Protein AF-A0A6H5JA13-F1 (afdb_monomer)

Structure (mmCIF, N/CA/C/O backbone):
data_AF-A0A6H5JA13-F1
#
_entry.id   AF-A0A6H5JA13-F1
#
loop_
_atom_site.group_PDB
_atom_site.id
_atom_site.type_symbol
_atom_site.label_atom_id
_atom_site.label_alt_id
_atom_site.label_comp_id
_atom_site.label_asym_id
_atom_site.label_entity_id
_atom_site.label_seq_id
_atom_site.pdbx_PDB_ins_code
_atom_site.Cartn_x
_atom_site.Cartn_y
_atom_site.Cartn_z
_atom_site.occupancy
_atom_site.B_iso_or_equiv
_atom_site.auth_seq_id
_atom_site.auth_comp_id
_atom_site.auth_asym_id
_atom_site.auth_atom_id
_atom_site.pdbx_PDB_model_num
ATOM 1 N N . MET A 1 1 ? 23.003 -2.605 8.264 1.00 37.41 1 MET A N 1
ATOM 2 C CA . MET A 1 1 ? 23.787 -3.439 7.331 1.00 37.41 1 MET A CA 1
ATOM 3 C C . MET A 1 1 ? 22.949 -3.565 6.076 1.00 37.41 1 MET A C 1
ATOM 5 O O . MET A 1 1 ? 21.801 -3.968 6.179 1.00 37.41 1 MET A O 1
ATOM 9 N N . THR A 1 2 ? 23.443 -3.053 4.952 1.00 41.59 2 THR A N 1
ATOM 10 C CA . THR A 1 2 ? 22.687 -2.936 3.699 1.00 41.59 2 THR A CA 1
ATOM 11 C C . THR A 1 2 ? 22.813 -4.246 2.934 1.00 41.59 2 THR A C 1
ATOM 13 O O . THR A 1 2 ? 23.905 -4.595 2.488 1.00 41.59 2 THR A O 1
ATOM 16 N N . SER A 1 3 ? 21.712 -4.982 2.815 1.00 42.50 3 SER A N 1
ATOM 17 C CA . SER A 1 3 ? 21.673 -6.232 2.060 1.00 42.50 3 SER A CA 1
ATOM 18 C C . SER A 1 3 ? 21.968 -5.986 0.582 1.00 42.50 3 SER A C 1
ATOM 20 O O . SER A 1 3 ? 21.225 -5.273 -0.095 1.00 42.50 3 SER A O 1
ATOM 22 N N . THR A 1 4 ? 23.044 -6.584 0.071 1.00 51.47 4 THR A N 1
ATOM 23 C CA . THR A 1 4 ? 23.562 -6.413 -1.300 1.00 51.47 4 THR A CA 1
ATOM 24 C C . THR A 1 4 ? 22.866 -7.293 -2.342 1.00 51.47 4 THR A C 1
ATOM 26 O O . THR A 1 4 ? 23.295 -7.336 -3.496 1.00 51.47 4 THR A O 1
ATOM 29 N N . ALA A 1 5 ? 21.790 -7.996 -1.974 1.00 56.91 5 ALA A N 1
ATOM 30 C CA . ALA A 1 5 ? 21.018 -8.805 -2.910 1.00 56.91 5 ALA A CA 1
ATOM 31 C C . ALA A 1 5 ? 20.320 -7.903 -3.946 1.00 56.91 5 ALA A C 1
ATOM 33 O O . ALA A 1 5 ? 19.251 -7.327 -3.695 1.00 56.91 5 ALA A O 1
ATOM 34 N N . LEU A 1 6 ? 20.961 -7.771 -5.111 1.00 63.69 6 LEU A N 1
ATOM 35 C CA . LEU A 1 6 ? 20.429 -7.059 -6.264 1.00 63.69 6 LEU A CA 1
ATOM 36 C C . LEU A 1 6 ? 19.187 -7.790 -6.796 1.00 63.69 6 LEU A C 1
ATOM 38 O O . LEU A 1 6 ? 19.171 -9.026 -6.841 1.00 63.69 6 LEU A O 1
ATOM 42 N N . PRO A 1 7 ? 18.139 -7.055 -7.207 1.00 66.31 7 PRO A N 1
ATOM 43 C CA . PRO A 1 7 ? 16.994 -7.665 -7.865 1.00 66.31 7 PRO A CA 1
ATOM 44 C C . PRO A 1 7 ? 17.466 -8.430 -9.105 1.00 66.31 7 PRO A C 1
ATOM 46 O O . PRO A 1 7 ? 18.365 -7.984 -9.822 1.00 66.31 7 PRO A O 1
ATOM 49 N N . ARG A 1 8 ? 16.860 -9.596 -9.364 1.00 64.56 8 ARG A N 1
ATOM 50 C CA . ARG A 1 8 ? 17.107 -10.330 -10.608 1.00 64.56 8 ARG A CA 1
ATOM 51 C C . ARG A 1 8 ? 16.623 -9.464 -11.766 1.00 64.56 8 ARG A C 1
ATOM 53 O O . ARG A 1 8 ? 15.427 -9.375 -12.007 1.00 64.56 8 ARG A O 1
ATOM 60 N N . ARG A 1 9 ? 17.571 -8.816 -12.435 1.00 63.88 9 ARG A N 1
ATOM 61 C CA . ARG A 1 9 ? 17.398 -8.167 -13.728 1.00 63.88 9 ARG A CA 1
ATOM 62 C C . ARG A 1 9 ? 18.444 -8.767 -14.651 1.00 63.88 9 ARG A C 1
ATOM 64 O O . ARG A 1 9 ? 19.622 -8.430 -14.563 1.00 63.88 9 ARG A O 1
ATOM 71 N N . SER A 1 10 ? 18.032 -9.718 -15.481 1.00 59.53 10 SER A N 1
ATOM 72 C CA . SER A 1 10 ? 18.854 -10.177 -16.600 1.00 59.53 10 SER A CA 1
ATOM 73 C C . SER A 1 10 ? 18.446 -9.438 -17.872 1.00 59.53 10 SER A C 1
ATOM 75 O O . SER A 1 10 ? 17.319 -8.967 -17.988 1.00 59.53 10 SER A O 1
ATOM 77 N N . VAL A 1 11 ? 19.346 -9.382 -18.855 1.00 62.19 11 VAL A N 1
ATOM 78 C CA . VAL A 1 11 ? 19.064 -8.853 -20.206 1.00 62.19 11 VAL A CA 1
ATOM 79 C C . VAL A 1 11 ? 17.899 -9.593 -20.894 1.00 62.19 11 VAL A C 1
ATOM 81 O O . VAL A 1 11 ? 17.348 -9.107 -21.871 1.00 62.19 11 VAL A O 1
ATOM 84 N N . HIS A 1 12 ? 17.498 -10.760 -20.380 1.00 62.06 12 HIS A N 1
ATOM 85 C CA . HIS A 1 12 ? 16.433 -11.595 -20.938 1.00 62.06 12 HIS A CA 1
ATOM 86 C C . HIS A 1 12 ? 15.089 -11.474 -20.206 1.00 62.06 12 HIS A C 1
ATOM 88 O O . HIS A 1 12 ? 14.156 -12.196 -20.550 1.00 62.06 12 HIS A O 1
ATOM 94 N N . GLN A 1 13 ? 14.981 -10.625 -19.182 1.00 73.00 13 GLN A N 1
ATOM 95 C CA . GLN A 1 13 ? 13.716 -10.386 -18.488 1.00 73.00 13 GLN A CA 1
ATOM 96 C C . GLN A 1 13 ? 13.090 -9.081 -18.990 1.00 73.00 13 GLN A C 1
ATOM 98 O O . GLN A 1 13 ? 13.780 -8.060 -18.959 1.00 73.00 13 GLN A O 1
ATOM 103 N N . PRO A 1 14 ? 11.815 -9.102 -19.424 1.00 78.19 14 PRO A N 1
ATOM 104 C CA . PRO A 1 14 ? 11.137 -7.888 -19.852 1.00 78.19 14 PRO A CA 1
ATOM 105 C C . PRO A 1 14 ? 10.996 -6.920 -18.677 1.00 78.19 14 PRO A C 1
ATOM 107 O O . PRO A 1 14 ? 10.885 -7.329 -17.513 1.00 78.19 14 PRO A O 1
ATOM 110 N N . LEU A 1 15 ? 10.995 -5.626 -18.978 1.00 79.00 15 LEU A N 1
ATOM 111 C CA . LEU A 1 15 ? 10.721 -4.591 -17.991 1.00 79.00 15 LEU A CA 1
ATOM 112 C C . LEU A 1 15 ? 9.259 -4.672 -17.540 1.00 79.00 15 LEU A C 1
ATOM 114 O O . LEU A 1 15 ? 8.364 -5.017 -18.310 1.00 79.00 15 LEU A O 1
ATOM 118 N N . GLY A 1 16 ? 8.987 -4.285 -16.290 1.00 81.12 16 GLY A N 1
ATOM 119 C CA . GLY A 1 16 ? 7.612 -4.239 -15.777 1.00 81.12 16 GLY A CA 1
ATOM 120 C C . GLY A 1 16 ? 6.689 -3.359 -16.631 1.00 81.12 16 GLY A C 1
ATOM 121 O O . GLY A 1 16 ? 5.524 -3.705 -16.813 1.00 81.12 16 GLY A O 1
ATOM 122 N N . LYS A 1 17 ? 7.223 -2.273 -17.212 1.00 81.12 17 LYS A N 1
ATOM 123 C CA . LYS A 1 17 ? 6.484 -1.400 -18.135 1.00 81.12 17 LYS A CA 1
ATOM 124 C C . LYS A 1 17 ? 6.137 -2.084 -19.464 1.00 81.12 17 LYS A C 1
ATOM 126 O O . LYS A 1 17 ? 5.012 -1.936 -19.927 1.00 81.12 17 LYS A O 1
ATOM 131 N N . GLU A 1 18 ? 7.044 -2.887 -20.024 1.00 79.88 18 GLU A N 1
ATOM 132 C CA . GLU A 1 18 ? 6.806 -3.641 -21.265 1.00 79.88 18 GLU A CA 1
ATOM 133 C C . GLU A 1 18 ? 5.712 -4.683 -21.033 1.00 79.88 18 GLU A C 1
ATOM 135 O O . GLU A 1 18 ? 4.739 -4.733 -21.772 1.00 79.88 18 GLU A O 1
ATOM 140 N N . VAL A 1 19 ? 5.792 -5.434 -19.929 1.00 83.44 19 VAL A N 1
ATOM 141 C CA . VAL A 1 19 ? 4.740 -6.383 -19.527 1.00 83.44 19 VAL A CA 1
ATOM 142 C C . VAL A 1 19 ? 3.401 -5.669 -19.322 1.00 83.44 19 VAL A C 1
ATOM 144 O O . VAL A 1 19 ? 2.359 -6.177 -19.739 1.00 83.44 19 VAL A O 1
ATOM 147 N N . MET A 1 20 ? 3.406 -4.490 -18.692 1.00 83.00 20 MET A N 1
ATOM 148 C CA . MET A 1 20 ? 2.196 -3.694 -18.492 1.00 83.00 20 MET A CA 1
ATOM 149 C C . MET A 1 20 ? 1.560 -3.293 -19.830 1.00 83.00 20 MET A C 1
ATOM 151 O O . MET A 1 20 ? 0.356 -3.460 -20.020 1.00 83.00 20 MET A O 1
ATOM 155 N N . THR A 1 21 ? 2.362 -2.809 -20.774 1.00 80.19 21 THR A N 1
ATOM 156 C CA . THR A 1 21 ? 1.883 -2.414 -22.099 1.00 80.19 21 THR A CA 1
ATOM 157 C C . THR A 1 21 ? 1.420 -3.621 -22.912 1.00 80.19 21 THR A C 1
ATOM 159 O O . THR A 1 21 ? 0.268 -3.661 -23.344 1.00 80.19 21 THR A O 1
ATOM 162 N N . ASP A 1 22 ? 2.263 -4.641 -23.043 1.00 80.19 22 ASP A N 1
ATOM 163 C CA . ASP A 1 22 ? 2.042 -5.777 -23.939 1.00 80.19 22 ASP A CA 1
ATOM 164 C C . ASP A 1 22 ? 0.981 -6.753 -23.451 1.00 80.19 22 ASP A C 1
ATOM 166 O O . ASP A 1 22 ? 0.406 -7.469 -24.269 1.00 80.19 22 ASP A O 1
ATOM 170 N N . ILE A 1 23 ? 0.719 -6.810 -22.142 1.00 84.06 23 ILE A N 1
ATOM 171 C CA . ILE A 1 23 ? -0.290 -7.706 -21.568 1.00 84.06 23 ILE A CA 1
ATOM 172 C C . ILE A 1 23 ? -1.531 -6.931 -21.142 1.00 84.06 23 ILE A C 1
ATOM 174 O O . ILE A 1 23 ? -2.644 -7.326 -21.482 1.00 84.06 23 ILE A O 1
ATOM 178 N N . PHE A 1 24 ? -1.392 -5.851 -20.375 1.00 83.25 24 PHE A N 1
ATOM 179 C CA . PHE A 1 24 ? -2.550 -5.237 -19.719 1.00 83.25 24 PHE A CA 1
ATOM 180 C C . PHE A 1 24 ? -3.239 -4.176 -20.575 1.00 83.25 24 PHE A C 1
ATOM 182 O O . PHE A 1 24 ? -4.454 -4.039 -20.473 1.00 83.25 24 PHE A O 1
ATOM 189 N N . LEU A 1 25 ? -2.510 -3.449 -21.427 1.00 80.75 25 LEU A N 1
ATOM 190 C CA . LEU A 1 25 ? -3.121 -2.437 -22.300 1.00 80.75 25 LEU A CA 1
ATOM 191 C C . LEU A 1 25 ? -3.661 -3.024 -23.605 1.00 80.75 25 LEU A C 1
ATOM 193 O O . LEU A 1 25 ? -4.657 -2.536 -24.133 1.00 80.75 25 LEU A O 1
ATOM 197 N N . THR A 1 26 ? -3.017 -4.067 -24.125 1.00 79.38 26 THR A N 1
ATOM 198 C CA . THR A 1 26 ? -3.462 -4.766 -25.341 1.00 79.38 26 THR A CA 1
ATOM 199 C C . THR A 1 26 ? -4.561 -5.791 -25.062 1.00 79.38 26 THR A C 1
ATOM 201 O O . THR A 1 26 ? -5.293 -6.166 -25.983 1.00 79.38 26 THR A O 1
ATOM 204 N N . SER A 1 27 ? -4.694 -6.269 -23.817 1.00 81.00 27 SER A N 1
ATOM 205 C CA . SER A 1 27 ? -5.733 -7.238 -23.475 1.00 81.00 27 SER A CA 1
ATOM 206 C C . SER A 1 27 ? -7.116 -6.603 -23.491 1.00 81.00 27 SER A C 1
ATOM 208 O O . SER A 1 27 ? -7.350 -5.474 -23.060 1.00 81.00 27 SER A O 1
ATOM 210 N N . THR A 1 28 ? -8.084 -7.368 -23.984 1.00 81.50 28 THR A N 1
ATOM 211 C CA . THR A 1 28 ? -9.492 -6.992 -23.895 1.00 81.50 28 THR A CA 1
ATOM 212 C C . THR A 1 28 ? -9.918 -6.989 -22.433 1.00 81.50 28 THR A C 1
ATOM 214 O O . THR A 1 28 ? -9.724 -7.992 -21.742 1.00 81.50 28 THR A O 1
ATOM 217 N N . ALA A 1 29 ? -10.540 -5.899 -21.977 1.00 77.12 29 ALA A N 1
ATOM 218 C CA . ALA A 1 29 ? -11.029 -5.786 -20.609 1.00 77.12 29 ALA A CA 1
ATOM 219 C C . ALA A 1 29 ? -11.911 -6.990 -20.241 1.00 77.12 29 ALA A C 1
ATOM 221 O O . ALA A 1 29 ? -12.952 -7.237 -20.857 1.00 77.12 29 ALA A O 1
ATOM 222 N N . ALA A 1 30 ? -11.492 -7.746 -19.227 1.00 72.69 30 ALA A N 1
ATOM 223 C CA . ALA A 1 30 ? -12.293 -8.834 -18.697 1.00 72.69 30 ALA A CA 1
ATOM 224 C C . ALA A 1 30 ? -13.494 -8.246 -17.943 1.00 72.69 30 ALA A C 1
ATOM 226 O O . ALA A 1 30 ? -13.338 -7.544 -16.942 1.00 72.69 30 ALA A O 1
ATOM 227 N N . LEU A 1 31 ? -14.705 -8.544 -18.414 1.00 75.06 31 LEU A N 1
ATOM 228 C CA . LEU A 1 31 ? -15.931 -8.225 -17.689 1.00 75.06 31 LEU A CA 1
ATOM 229 C C . LEU A 1 31 ? -16.004 -9.100 -16.436 1.00 75.06 31 LEU A C 1
ATOM 231 O O . LEU A 1 31 ? -16.223 -10.309 -16.506 1.00 75.06 31 LEU A O 1
ATOM 235 N N . SER A 1 32 ? -15.814 -8.480 -15.277 1.00 83.38 32 SER A N 1
ATOM 236 C CA . SER A 1 32 ? -16.049 -9.136 -13.997 1.00 83.38 32 SER A CA 1
ATOM 237 C C . SER A 1 32 ? -17.539 -9.102 -13.672 1.00 83.38 32 SER A C 1
ATOM 239 O O . SER A 1 32 ? -18.157 -8.042 -13.673 1.00 83.38 32 SER A O 1
ATOM 241 N N . ALA A 1 33 ? -18.115 -10.252 -13.318 1.00 89.88 33 ALA A N 1
ATOM 242 C CA . ALA A 1 33 ? -19.467 -10.324 -12.753 1.00 89.88 33 ALA A CA 1
ATOM 243 C C . ALA A 1 33 ? -19.526 -9.841 -11.285 1.00 89.88 33 ALA A C 1
ATOM 245 O O . ALA A 1 33 ? -20.567 -9.944 -10.635 1.00 89.88 33 ALA A O 1
ATOM 246 N N . LYS A 1 34 ? -18.402 -9.376 -10.721 1.00 89.12 34 LYS A N 1
ATOM 247 C CA . LYS A 1 34 ? -18.333 -8.831 -9.363 1.00 89.12 34 LYS A CA 1
ATOM 248 C C . LYS A 1 34 ? -18.692 -7.351 -9.363 1.00 89.12 34 LYS A C 1
ATOM 250 O O . LYS A 1 34 ? -18.299 -6.607 -10.255 1.00 89.12 34 LYS A O 1
ATOM 255 N N . SER A 1 35 ? -19.401 -6.922 -8.323 1.00 92.94 35 SER A N 1
ATOM 256 C CA . SER A 1 35 ? -19.663 -5.505 -8.095 1.00 92.94 35 SER A CA 1
ATOM 257 C C . SER A 1 35 ? -18.374 -4.760 -7.741 1.00 92.94 35 SER A C 1
ATOM 259 O O . SER A 1 35 ? -17.432 -5.336 -7.191 1.00 92.94 35 SER A O 1
ATOM 261 N N . SER A 1 36 ? -18.354 -3.451 -7.990 1.00 90.00 36 SER A N 1
ATOM 262 C CA . SER A 1 36 ? -17.282 -2.563 -7.523 1.00 90.00 36 SER A CA 1
ATOM 263 C C . SER A 1 36 ? -17.083 -2.649 -6.006 1.00 90.00 36 SER A C 1
ATOM 265 O O . SER A 1 36 ? -15.949 -2.630 -5.539 1.00 90.00 36 SER A O 1
ATOM 267 N N . LEU A 1 37 ? -18.166 -2.842 -5.243 1.00 91.62 37 LEU A N 1
ATOM 268 C CA . LEU A 1 37 ? -18.117 -3.057 -3.795 1.00 91.62 37 LEU A CA 1
ATOM 269 C C . LEU A 1 37 ? -17.298 -4.298 -3.417 1.00 91.62 37 LEU A C 1
ATOM 271 O O . LEU A 1 37 ? -16.515 -4.253 -2.475 1.00 91.62 37 LEU A O 1
ATOM 275 N N . PHE A 1 38 ? -17.445 -5.397 -4.160 1.00 92.88 38 PHE A N 1
ATOM 276 C CA . PHE A 1 38 ? -16.673 -6.614 -3.910 1.00 92.88 38 PHE A CA 1
ATOM 277 C C . PHE A 1 38 ? -15.172 -6.390 -4.147 1.00 92.88 38 PHE A C 1
ATOM 279 O O . PHE A 1 38 ? -14.342 -6.880 -3.386 1.00 92.88 38 PHE A O 1
ATOM 286 N N . ILE A 1 39 ? -14.817 -5.618 -5.177 1.00 90.38 39 ILE A N 1
ATOM 287 C CA . ILE A 1 39 ? -13.421 -5.261 -5.460 1.00 90.38 39 ILE A CA 1
ATOM 288 C C . ILE A 1 39 ? -12.862 -4.329 -4.379 1.00 90.38 39 ILE A C 1
ATOM 290 O O . ILE A 1 39 ? -11.759 -4.560 -3.887 1.00 90.38 39 ILE A O 1
ATOM 294 N N . ALA A 1 40 ? -13.635 -3.322 -3.963 1.00 89.00 40 ALA A N 1
ATOM 295 C CA . ALA A 1 40 ? -13.254 -2.413 -2.884 1.00 89.00 40 ALA A CA 1
ATOM 296 C C . ALA A 1 40 ? -13.043 -3.159 -1.556 1.00 89.00 40 ALA A C 1
ATOM 298 O O . ALA A 1 40 ? -12.071 -2.901 -0.854 1.00 89.00 40 ALA A O 1
ATOM 299 N N . TRP A 1 41 ? -13.894 -4.141 -1.248 1.00 89.81 41 TRP A N 1
ATOM 300 C CA . TRP A 1 41 ? -13.719 -5.008 -0.082 1.00 89.81 41 TRP A CA 1
ATOM 301 C C . TRP A 1 41 ? -12.402 -5.793 -0.127 1.00 89.81 41 TRP A C 1
ATOM 303 O O . TRP A 1 41 ? -11.699 -5.873 0.877 1.00 89.81 41 TRP A O 1
ATOM 313 N N . GLY A 1 42 ? -12.014 -6.315 -1.295 1.00 91.88 42 GLY A N 1
ATOM 314 C CA . GLY A 1 42 ? -10.716 -6.976 -1.464 1.00 91.88 42 GLY A CA 1
ATOM 315 C C . GLY A 1 42 ? -9.525 -6.047 -1.196 1.00 91.88 42 GLY A C 1
ATOM 316 O O . GLY A 1 42 ? -8.538 -6.467 -0.593 1.00 91.88 42 GLY A O 1
ATOM 317 N N . GLN A 1 43 ? -9.629 -4.775 -1.592 1.00 88.94 43 GLN A N 1
ATOM 318 C CA . GLN A 1 43 ? -8.607 -3.766 -1.285 1.00 88.94 43 GLN A CA 1
ATOM 319 C C . GLN A 1 43 ? -8.526 -3.480 0.220 1.00 88.94 43 GLN A C 1
ATOM 321 O O . GLN A 1 43 ? -7.430 -3.461 0.769 1.00 88.94 43 GLN A O 1
ATOM 326 N N . LEU A 1 44 ? -9.669 -3.352 0.904 1.00 87.12 44 LEU A N 1
ATOM 327 C CA . LEU A 1 44 ? -9.705 -3.173 2.362 1.00 87.12 44 LEU A CA 1
ATOM 328 C C . LEU A 1 44 ? -9.062 -4.351 3.106 1.00 87.12 44 LEU A C 1
ATOM 330 O O . LEU A 1 44 ? -8.246 -4.136 3.995 1.00 87.12 44 LEU A O 1
ATOM 334 N N . LEU A 1 45 ? -9.350 -5.588 2.692 1.00 90.75 45 LEU A N 1
ATOM 335 C CA . LEU A 1 45 ? -8.699 -6.771 3.264 1.00 90.75 45 LEU A CA 1
ATOM 336 C C . LEU A 1 45 ? -7.186 -6.789 3.023 1.00 90.75 45 LEU A 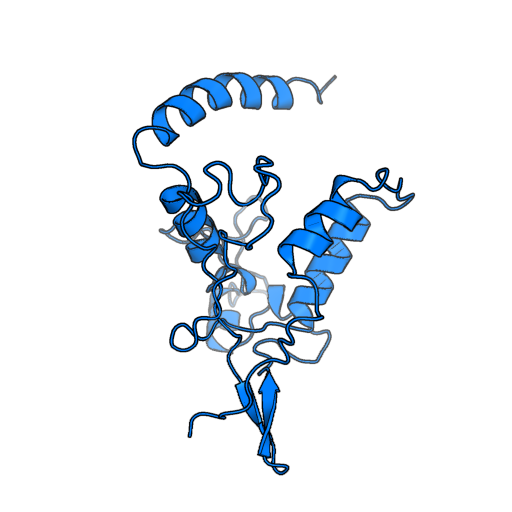C 1
ATOM 338 O O . LEU A 1 45 ? -6.429 -7.263 3.864 1.00 90.75 45 LEU A O 1
ATOM 342 N N . THR A 1 46 ? -6.734 -6.281 1.876 1.00 88.94 46 THR A N 1
ATOM 343 C CA . THR A 1 46 ? -5.298 -6.208 1.576 1.00 88.94 46 THR A CA 1
ATOM 344 C C . THR A 1 46 ? -4.608 -5.203 2.492 1.00 88.94 46 THR A C 1
ATOM 346 O O . THR A 1 46 ? -3.504 -5.477 2.954 1.00 88.94 46 THR A O 1
ATOM 349 N N . TYR A 1 47 ? -5.271 -4.083 2.804 1.00 86.44 47 TYR A N 1
ATOM 350 C CA . TYR A 1 47 ? -4.746 -3.119 3.765 1.00 86.44 47 TYR A CA 1
ATOM 351 C C . TYR A 1 47 ? -4.597 -3.706 5.164 1.00 86.44 47 TYR A C 1
ATOM 353 O O . TYR A 1 47 ? -3.596 -3.403 5.800 1.00 86.44 47 TYR A O 1
ATOM 361 N N . ASP A 1 48 ? -5.519 -4.564 5.600 1.00 90.69 48 ASP A N 1
ATOM 362 C CA . ASP A 1 48 ? -5.444 -5.232 6.906 1.00 90.69 48 ASP A CA 1
ATOM 363 C C . ASP A 1 48 ? -4.261 -6.204 7.005 1.00 90.69 48 ASP A C 1
ATOM 365 O O . ASP A 1 48 ? -3.569 -6.262 8.008 1.00 90.69 48 ASP A O 1
ATOM 369 N N . LEU A 1 49 ? -4.000 -6.954 5.930 1.00 91.31 49 LEU A N 1
ATOM 370 C CA . LEU A 1 49 ? -3.030 -8.052 5.947 1.00 91.31 49 LEU A CA 1
ATOM 371 C C . LEU A 1 49 ? -1.593 -7.620 5.654 1.00 91.31 49 LEU A C 1
ATOM 373 O O . LEU A 1 49 ? -0.643 -8.284 6.081 1.00 91.31 49 LEU A O 1
ATOM 377 N N . ALA A 1 50 ? -1.411 -6.588 4.828 1.00 89.81 50 ALA A N 1
ATOM 378 C CA . ALA A 1 50 ? -0.100 -6.259 4.293 1.00 89.81 50 ALA A CA 1
ATOM 379 C C . ALA A 1 50 ? 0.085 -4.764 4.028 1.00 89.81 50 ALA A C 1
ATOM 381 O O . ALA A 1 50 ? -0.657 -4.128 3.280 1.00 89.81 50 ALA A O 1
ATOM 382 N N . LEU A 1 51 ? 1.182 -4.222 4.555 1.00 88.94 51 LEU A N 1
ATOM 383 C CA . LEU A 1 51 ? 1.713 -2.928 4.151 1.00 88.94 51 LEU A CA 1
ATOM 384 C C . LEU A 1 51 ? 3.231 -3.000 4.045 1.00 88.94 51 LEU A C 1
ATOM 386 O O . LEU A 1 51 ? 3.915 -3.257 5.028 1.00 88.94 51 LEU A O 1
ATOM 390 N N . THR A 1 52 ? 3.765 -2.668 2.876 1.00 90.44 52 THR A N 1
ATOM 391 C CA . THR A 1 52 ? 5.200 -2.447 2.684 1.00 90.44 52 THR A CA 1
ATOM 392 C C . THR A 1 52 ? 5.463 -0.962 2.486 1.00 90.44 52 THR A C 1
ATOM 394 O O . THR A 1 52 ? 4.825 -0.325 1.645 1.00 90.44 52 THR A O 1
ATOM 397 N N . VAL A 1 53 ? 6.410 -0.408 3.235 1.00 89.06 53 VAL A N 1
ATOM 398 C CA . VAL A 1 53 ? 6.810 1.001 3.122 1.00 89.06 53 VAL A CA 1
ATOM 399 C C . VAL A 1 53 ? 7.993 1.120 2.164 1.00 89.06 53 VAL A C 1
ATOM 401 O O . VAL A 1 53 ? 8.821 0.216 2.092 1.00 89.06 53 VAL A O 1
ATOM 404 N N . ALA A 1 54 ? 8.060 2.210 1.400 1.00 88.62 54 ALA A N 1
ATOM 405 C CA . ALA A 1 54 ? 9.190 2.491 0.520 1.00 88.62 54 ALA A CA 1
ATOM 406 C C . ALA A 1 54 ? 10.446 2.852 1.330 1.00 88.62 54 ALA A C 1
ATOM 408 O O . ALA A 1 54 ? 10.374 3.579 2.319 1.00 88.62 54 ALA A O 1
ATOM 409 N N . ASN A 1 55 ? 11.600 2.375 0.878 1.00 88.94 55 ASN A N 1
ATOM 410 C CA . ASN A 1 55 ? 12.908 2.763 1.373 1.00 88.94 55 ASN A CA 1
ATOM 411 C C . ASN A 1 55 ? 13.527 3.762 0.387 1.00 88.94 55 ASN A C 1
ATOM 413 O O . ASN A 1 55 ? 14.067 3.384 -0.651 1.00 88.94 55 ASN A O 1
ATOM 417 N N . GLU A 1 56 ? 13.456 5.046 0.735 1.00 84.00 56 GLU A N 1
ATOM 418 C CA . GLU A 1 56 ? 13.911 6.161 -0.112 1.00 84.00 56 GLU A CA 1
ATOM 419 C C . GLU A 1 56 ? 15.426 6.154 -0.379 1.00 84.00 56 GLU A C 1
ATOM 421 O O . GLU A 1 56 ? 15.906 6.865 -1.257 1.00 84.00 56 GLU A O 1
ATOM 426 N N . THR A 1 57 ? 16.201 5.362 0.371 1.00 87.12 57 THR A N 1
ATOM 427 C CA . THR A 1 57 ? 17.653 5.246 0.161 1.00 87.12 57 THR A CA 1
ATOM 428 C C . THR A 1 57 ? 18.013 4.256 -0.944 1.00 87.12 57 THR A C 1
ATOM 430 O O . THR A 1 57 ? 19.127 4.291 -1.463 1.00 87.12 57 THR A O 1
ATOM 433 N N . GLU A 1 58 ? 17.073 3.393 -1.332 1.00 86.38 58 GLU A N 1
ATOM 434 C CA . GLU A 1 58 ? 17.263 2.379 -2.360 1.00 86.38 58 GLU A CA 1
ATOM 435 C C . GLU A 1 58 ? 16.334 2.639 -3.549 1.00 86.38 58 GLU A C 1
ATOM 437 O O . GLU A 1 58 ? 15.283 2.008 -3.698 1.00 86.38 58 GLU A O 1
ATOM 442 N N . SER A 1 59 ? 16.743 3.567 -4.418 1.00 88.44 59 SER A N 1
ATOM 443 C CA . SER A 1 59 ? 16.095 3.744 -5.719 1.00 88.44 59 SER A CA 1
ATOM 444 C C . SER A 1 59 ? 16.317 2.514 -6.613 1.00 88.44 59 SER A C 1
ATOM 446 O O . SER A 1 59 ? 17.381 1.889 -6.626 1.00 88.44 59 SER A O 1
ATOM 448 N N . LEU A 1 60 ? 15.271 2.166 -7.351 1.00 87.12 60 LEU A N 1
ATOM 449 C CA . LEU A 1 60 ? 15.242 1.183 -8.419 1.00 87.12 60 LEU A CA 1
ATOM 450 C C . LEU A 1 60 ? 14.347 1.728 -9.540 1.00 87.12 60 LEU A C 1
ATOM 452 O O . LEU A 1 60 ? 13.337 1.123 -9.893 1.00 87.12 60 LEU A O 1
ATOM 456 N N . ASP A 1 61 ? 14.708 2.897 -10.058 1.00 87.75 61 ASP A N 1
ATOM 457 C CA . ASP A 1 61 ? 13.922 3.584 -11.081 1.00 87.75 61 ASP A CA 1
ATOM 458 C C . ASP A 1 61 ? 13.690 2.702 -12.318 1.00 87.75 61 ASP A C 1
ATOM 460 O O . ASP A 1 61 ? 14.538 1.893 -12.726 1.00 87.75 61 ASP A O 1
ATOM 464 N N . VAL A 1 62 ? 12.497 2.832 -12.899 1.00 85.44 62 VAL A N 1
ATOM 465 C CA . VAL A 1 62 ? 12.120 2.096 -14.106 1.00 85.44 62 VAL A CA 1
ATOM 466 C C . VAL A 1 62 ? 12.558 2.928 -15.310 1.00 85.44 62 VAL A C 1
ATOM 468 O O . VAL A 1 62 ? 12.045 4.035 -15.491 1.00 85.44 62 VAL A O 1
ATOM 471 N N . PRO A 1 63 ? 13.487 2.418 -16.136 1.00 81.38 63 PRO A N 1
ATOM 472 C CA . PRO A 1 63 ? 14.073 3.205 -17.206 1.00 81.38 63 PRO A CA 1
ATOM 473 C C . PRO A 1 63 ? 13.040 3.522 -18.283 1.00 81.38 63 PRO A C 1
ATOM 475 O O . PRO A 1 63 ? 12.329 2.630 -18.757 1.00 81.38 63 PRO A O 1
ATOM 478 N N . CYS A 1 64 ? 13.004 4.784 -18.699 1.00 78.56 64 CYS A N 1
ATOM 479 C CA . CYS A 1 64 ? 12.229 5.218 -19.853 1.00 78.56 64 CYS A CA 1
ATOM 480 C C . CYS A 1 64 ? 12.974 5.010 -21.174 1.00 78.56 64 CYS A C 1
ATOM 482 O O . CYS A 1 64 ? 12.335 4.876 -22.212 1.00 78.56 64 CYS A O 1
ATOM 484 N N . ASN A 1 65 ? 14.305 4.928 -21.134 1.00 67.81 65 ASN A N 1
ATOM 485 C CA . ASN A 1 65 ? 15.165 4.672 -22.284 1.00 67.81 65 ASN A CA 1
ATOM 486 C C . ASN A 1 65 ? 15.456 3.171 -22.474 1.00 67.81 65 ASN A C 1
ATOM 488 O O . ASN A 1 65 ? 16.602 2.719 -22.402 1.00 67.81 65 ASN A O 1
ATOM 492 N N . ASP A 1 66 ? 14.433 2.365 -22.735 1.00 62.28 66 ASP A N 1
ATOM 493 C CA . ASP A 1 66 ? 14.682 1.046 -23.305 1.00 62.28 66 ASP A CA 1
ATOM 494 C C . ASP A 1 66 ? 15.289 1.210 -24.702 1.00 62.28 66 ASP A C 1
ATOM 496 O O . ASP A 1 66 ? 14.840 1.998 -25.527 1.00 62.28 66 ASP A O 1
ATOM 500 N N . ALA A 1 67 ? 16.355 0.464 -24.984 1.00 49.31 67 ALA A N 1
ATOM 501 C CA . ALA A 1 67 ? 17.004 0.427 -26.295 1.00 49.31 67 ALA A CA 1
ATOM 502 C C . ALA A 1 67 ? 16.143 -0.279 -27.368 1.00 49.31 67 ALA A C 1
ATOM 504 O O . ALA A 1 67 ? 16.679 -0.821 -28.337 1.00 49.31 67 ALA A O 1
ATOM 505 N N . ASP A 1 68 ? 14.822 -0.288 -27.185 1.00 50.00 68 ASP A N 1
ATOM 506 C CA . ASP A 1 68 ? 13.837 -0.452 -28.236 1.00 50.00 68 ASP A CA 1
ATOM 507 C C . ASP A 1 68 ? 14.110 0.647 -29.278 1.00 50.00 68 ASP A C 1
ATOM 509 O O . ASP A 1 68 ? 13.893 1.841 -29.088 1.00 50.00 68 ASP A O 1
ATOM 513 N N . GLN A 1 69 ? 14.714 0.243 -30.389 1.00 46.81 69 GLN A N 1
ATOM 514 C CA . GLN A 1 69 ? 15.061 1.120 -31.506 1.00 46.81 69 GLN A CA 1
ATOM 515 C C . GLN A 1 69 ? 13.847 1.401 -32.407 1.00 46.81 69 GLN A C 1
ATOM 517 O O . GLN A 1 69 ? 14.025 1.858 -33.536 1.00 46.81 69 GLN A O 1
ATOM 522 N N . ASN A 1 70 ? 12.619 1.111 -31.959 1.00 50.28 70 ASN A N 1
ATOM 523 C CA . ASN A 1 70 ? 11.433 1.186 -32.810 1.00 50.28 70 ASN A CA 1
ATOM 524 C C . ASN A 1 70 ? 10.754 2.560 -32.768 1.00 50.28 70 ASN A C 1
ATOM 526 O O . ASN A 1 70 ? 9.832 2.800 -33.547 1.00 50.28 70 ASN A O 1
ATOM 530 N N . GLY A 1 71 ? 11.219 3.482 -31.915 1.00 51.16 71 GLY A N 1
ATOM 531 C CA . GLY A 1 71 ? 10.761 4.876 -31.916 1.00 51.16 71 GLY A CA 1
ATOM 532 C C . GLY A 1 71 ? 9.266 5.035 -31.619 1.00 51.16 71 GLY A C 1
ATOM 533 O O . GLY A 1 71 ? 8.662 6.029 -32.026 1.00 51.16 71 GLY A O 1
ATOM 534 N N . GLY A 1 72 ? 8.661 4.047 -30.953 1.00 56.16 72 GLY A N 1
ATOM 535 C CA . GLY A 1 72 ? 7.268 4.086 -30.526 1.00 56.16 72 GLY A CA 1
ATOM 536 C C . GLY A 1 72 ? 7.075 5.033 -29.343 1.00 56.16 72 GLY A C 1
ATOM 537 O O . GLY A 1 72 ? 7.942 5.161 -28.483 1.00 56.16 72 GLY A O 1
ATOM 538 N N . ILE A 1 73 ? 5.927 5.710 -29.294 1.00 60.88 73 ILE A N 1
ATOM 539 C CA . ILE A 1 73 ? 5.518 6.479 -28.113 1.00 60.88 73 ILE A CA 1
ATOM 540 C C . ILE A 1 73 ? 5.081 5.472 -27.044 1.00 60.88 73 ILE A C 1
ATOM 542 O O . ILE A 1 73 ? 4.031 4.844 -27.186 1.00 60.88 73 ILE A O 1
ATOM 546 N N . ASP A 1 74 ? 5.878 5.323 -25.987 1.00 72.50 74 ASP A N 1
ATOM 547 C CA . ASP A 1 74 ? 5.500 4.582 -24.782 1.00 72.50 74 ASP A CA 1
ATOM 548 C C . ASP A 1 74 ? 4.521 5.435 -23.956 1.00 72.50 74 ASP A C 1
ATOM 550 O O . ASP A 1 74 ? 4.783 6.603 -23.664 1.00 72.50 74 ASP A O 1
ATOM 554 N N . VAL A 1 75 ? 3.376 4.869 -23.569 1.00 78.06 75 VAL A N 1
ATOM 555 C CA . VAL A 1 75 ? 2.374 5.568 -22.745 1.00 78.06 75 VAL A CA 1
ATOM 556 C C . VAL A 1 75 ? 2.928 5.957 -21.373 1.00 78.06 75 VAL A C 1
ATOM 558 O O . VAL A 1 75 ? 2.494 6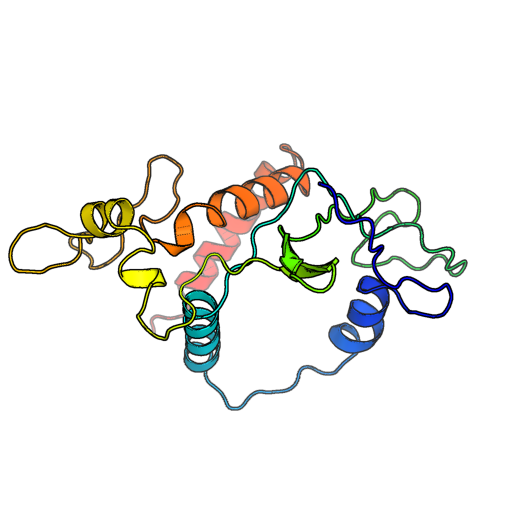.954 -20.794 1.00 78.06 75 VAL A O 1
ATOM 561 N N . TRP A 1 76 ? 3.896 5.194 -20.862 1.00 80.50 76 TRP A N 1
ATOM 562 C CA . TRP A 1 76 ? 4.552 5.470 -19.587 1.00 80.50 76 TRP A CA 1
ATOM 563 C C . TRP A 1 76 ? 5.642 6.540 -19.723 1.00 80.50 76 TRP A C 1
ATOM 565 O O . TRP A 1 76 ? 5.927 7.250 -18.761 1.00 80.50 76 TRP A O 1
ATOM 575 N N . CYS A 1 77 ? 6.200 6.695 -20.927 1.00 82.19 77 CYS A N 1
ATOM 576 C CA . CYS A 1 7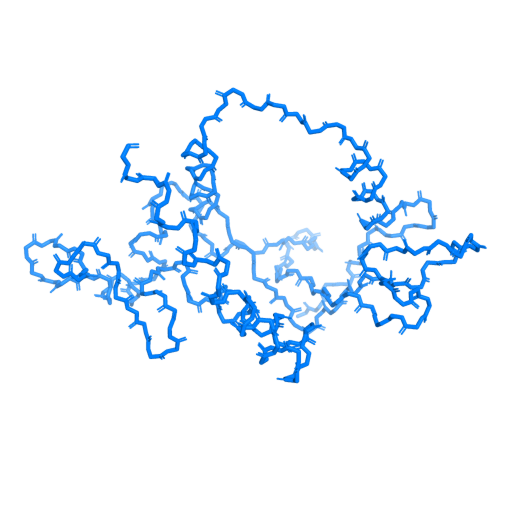7 ? 7.306 7.593 -21.250 1.00 82.19 77 CYS A CA 1
ATOM 577 C C . CYS A 1 77 ? 6.970 8.393 -22.526 1.00 82.19 77 CYS A C 1
ATOM 579 O O . CYS A 1 77 ? 7.513 8.126 -23.602 1.00 82.19 77 CYS A O 1
ATOM 581 N N . PRO A 1 78 ? 6.068 9.392 -22.440 1.00 75.38 78 PRO A N 1
ATOM 582 C CA . PRO A 1 78 ? 5.481 10.047 -23.613 1.00 75.38 78 PRO A CA 1
ATOM 583 C C . PRO A 1 78 ? 6.477 10.864 -24.451 1.00 75.38 78 PRO A C 1
ATOM 585 O O . PRO A 1 78 ? 6.162 11.237 -25.580 1.00 75.38 78 PRO A O 1
ATOM 588 N N . LEU A 1 79 ? 7.665 11.161 -23.915 1.00 74.19 79 LEU A N 1
ATOM 589 C CA . LEU A 1 79 ? 8.753 11.853 -24.611 1.00 74.19 79 LEU A CA 1
ATOM 590 C C . LEU A 1 79 ? 9.863 10.881 -25.064 1.00 74.19 79 LEU A C 1
ATOM 592 O O . LEU A 1 79 ? 10.922 11.326 -25.512 1.00 74.19 79 LEU A O 1
ATOM 596 N N . GLY A 1 80 ? 9.638 9.566 -24.961 1.00 72.75 80 GLY A N 1
ATOM 597 C CA . GLY A 1 80 ? 10.593 8.525 -25.342 1.00 72.75 80 GLY A CA 1
ATOM 598 C C . GLY A 1 80 ? 11.924 8.681 -24.606 1.00 72.75 80 GLY A C 1
ATOM 599 O O . GLY A 1 80 ? 11.955 8.847 -23.392 1.00 72.75 80 GLY A O 1
ATOM 600 N N . ALA A 1 81 ? 13.036 8.716 -25.344 1.00 70.06 81 ALA A N 1
ATOM 601 C CA . ALA A 1 81 ? 14.375 8.902 -24.773 1.00 70.06 81 ALA A CA 1
ATOM 602 C C . ALA A 1 81 ? 14.590 10.254 -24.053 1.00 70.06 81 ALA A C 1
ATOM 604 O O . ALA A 1 81 ? 15.592 10.414 -23.361 1.00 70.06 81 ALA A O 1
ATOM 605 N N . ALA A 1 82 ? 13.689 11.228 -24.232 1.00 74.69 82 ALA A N 1
ATOM 606 C CA . ALA A 1 82 ? 13.705 12.498 -23.504 1.00 74.69 82 ALA A CA 1
ATOM 607 C C . ALA A 1 82 ? 12.819 12.487 -22.243 1.00 74.69 82 ALA A C 1
ATOM 609 O O . ALA A 1 82 ? 12.775 13.489 -21.530 1.00 74.69 82 ALA A O 1
ATOM 610 N N . SER A 1 83 ? 12.100 11.392 -21.970 1.00 80.75 83 SER A N 1
ATOM 611 C CA . SER A 1 83 ? 11.383 11.208 -20.708 1.00 80.75 83 SER A CA 1
ATOM 612 C C . SER A 1 83 ? 12.363 10.904 -19.580 1.00 80.75 83 SER A C 1
ATOM 614 O O . SER A 1 83 ? 13.304 10.133 -19.754 1.00 80.75 83 SER A O 1
ATOM 616 N N . GLU A 1 84 ? 12.113 11.495 -18.414 1.00 84.94 84 GLU A N 1
ATOM 617 C CA . GLU A 1 84 ? 12.762 11.075 -17.174 1.00 84.94 84 GLU A CA 1
ATOM 618 C C . GLU A 1 84 ? 12.293 9.669 -16.787 1.00 84.94 84 GLU A C 1
ATOM 620 O O . GLU A 1 84 ? 11.147 9.300 -17.052 1.00 84.94 84 GLU A O 1
ATOM 625 N N . ASP A 1 85 ? 13.179 8.903 -16.154 1.00 86.31 85 ASP A N 1
ATOM 626 C CA . ASP A 1 85 ? 12.855 7.574 -15.639 1.00 86.31 85 ASP A CA 1
ATOM 627 C C . ASP A 1 85 ? 11.737 7.647 -14.592 1.00 86.31 85 ASP A C 1
ATOM 629 O O . ASP A 1 85 ? 11.601 8.621 -13.845 1.00 86.31 85 ASP A O 1
ATOM 633 N N . ILE A 1 86 ? 10.923 6.593 -14.521 1.00 87.12 86 ILE A N 1
ATOM 634 C CA . ILE A 1 86 ? 9.797 6.543 -13.589 1.00 87.12 86 ILE A CA 1
ATOM 635 C C . ILE A 1 86 ? 10.357 6.251 -12.192 1.00 87.12 86 ILE A C 1
ATOM 637 O O . ILE A 1 86 ? 10.932 5.173 -11.990 1.00 87.12 86 ILE A O 1
ATOM 641 N N . PRO A 1 87 ? 10.173 7.164 -11.218 1.00 89.19 87 PRO A N 1
ATOM 642 C CA . PRO A 1 87 ? 10.778 7.016 -9.909 1.00 89.19 87 PRO A CA 1
ATOM 643 C C . PRO A 1 87 ? 10.166 5.828 -9.172 1.00 89.19 87 PRO A C 1
ATOM 645 O O . PRO A 1 87 ? 8.951 5.765 -8.956 1.00 89.19 87 PRO A O 1
ATOM 648 N N . PHE A 1 88 ? 11.010 4.895 -8.750 1.00 88.56 88 PHE A N 1
ATOM 649 C CA . PHE A 1 88 ? 10.591 3.734 -7.978 1.00 88.56 88 PHE A CA 1
ATOM 650 C C . PHE A 1 88 ? 11.631 3.429 -6.911 1.00 88.56 88 PHE A C 1
ATOM 652 O O . PHE A 1 88 ? 12.828 3.427 -7.162 1.00 88.56 88 PHE A O 1
ATOM 659 N N . SER A 1 89 ? 11.172 3.149 -5.697 1.00 90.38 89 SER A N 1
ATOM 660 C CA . SER A 1 89 ? 12.046 2.820 -4.572 1.00 90.38 89 SER A CA 1
ATOM 661 C C . SER A 1 89 ? 11.713 1.423 -4.085 1.00 90.38 89 SER A C 1
ATOM 663 O O . SER A 1 89 ? 10.544 1.028 -4.042 1.00 90.38 89 SER A O 1
ATOM 665 N N . ARG A 1 90 ? 12.735 0.666 -3.692 1.00 90.31 90 ARG A N 1
ATOM 666 C CA . ARG A 1 90 ? 12.531 -0.657 -3.097 1.00 90.31 90 ARG A CA 1
ATOM 667 C C . ARG A 1 90 ? 11.764 -0.521 -1.789 1.00 90.31 90 ARG A C 1
ATOM 669 O O . ARG A 1 90 ? 11.859 0.495 -1.110 1.00 90.31 90 ARG A O 1
ATOM 676 N N . SER A 1 91 ? 11.023 -1.556 -1.410 1.00 91.56 91 SER A N 1
ATOM 677 C CA . SER A 1 91 ? 10.415 -1.597 -0.083 1.00 91.56 91 SER A CA 1
ATOM 678 C C . SER A 1 91 ? 11.478 -1.761 1.001 1.00 91.56 91 SER A C 1
ATOM 680 O O . SER A 1 91 ? 12.527 -2.384 0.775 1.00 91.56 91 SER A O 1
ATOM 682 N N . ASP A 1 92 ? 11.171 -1.264 2.194 1.00 91.94 92 ASP A N 1
ATOM 683 C CA . ASP A 1 92 ? 11.969 -1.533 3.376 1.00 91.94 92 ASP A CA 1
ATOM 684 C C . ASP A 1 92 ? 11.961 -3.029 3.708 1.00 91.94 92 ASP A C 1
ATOM 686 O O . ASP A 1 92 ? 11.010 -3.767 3.409 1.00 91.94 92 ASP A O 1
ATOM 690 N N . ALA A 1 93 ? 13.082 -3.499 4.237 1.00 91.94 93 ALA A N 1
ATOM 691 C CA . ALA A 1 93 ? 13.348 -4.917 4.384 1.00 91.94 93 ALA A CA 1
ATOM 692 C C . ALA A 1 93 ? 14.354 -5.190 5.498 1.00 91.94 93 ALA A C 1
ATOM 694 O O . ALA A 1 93 ? 15.278 -4.414 5.731 1.00 91.94 93 ALA A O 1
ATOM 695 N N . ALA A 1 94 ? 14.209 -6.355 6.118 1.00 90.56 94 ALA A N 1
ATOM 696 C CA . ALA A 1 94 ? 15.175 -6.897 7.056 1.00 90.56 94 ALA A CA 1
ATOM 697 C C . ALA A 1 94 ? 15.915 -8.079 6.420 1.00 90.56 94 ALA A C 1
ATOM 699 O O . ALA A 1 94 ? 15.404 -8.745 5.516 1.00 90.56 94 ALA A O 1
ATOM 700 N N . GLU A 1 95 ? 17.125 -8.349 6.896 1.00 90.25 95 GLU A N 1
ATOM 701 C CA . GLU A 1 95 ? 17.812 -9.601 6.584 1.00 90.25 95 GLU A CA 1
ATOM 702 C C . GLU A 1 95 ? 17.339 -10.689 7.548 1.00 90.25 95 GLU A C 1
ATOM 704 O O . GLU A 1 95 ? 17.312 -10.490 8.765 1.00 90.25 95 GLU A O 1
ATOM 709 N N . GLY A 1 96 ? 16.942 -11.832 6.991 1.00 81.88 96 GLY A N 1
ATOM 710 C CA . GLY A 1 96 ? 16.636 -13.029 7.758 1.00 81.88 96 GLY A CA 1
ATOM 711 C C . GLY A 1 96 ? 17.888 -13.649 8.379 1.00 81.88 96 GLY A C 1
ATOM 712 O O . GLY A 1 96 ? 19.024 -13.271 8.090 1.00 81.88 96 GLY A O 1
ATOM 713 N N . THR A 1 97 ? 17.687 -14.659 9.225 1.00 83.62 97 THR A N 1
ATOM 714 C CA . THR A 1 97 ? 18.783 -15.444 9.824 1.00 83.62 97 THR A CA 1
ATOM 715 C C . THR A 1 97 ? 19.590 -16.238 8.792 1.00 83.62 97 THR A C 1
ATOM 717 O O . THR A 1 97 ? 20.710 -16.655 9.072 1.00 83.62 97 THR A O 1
ATOM 720 N N . ASP A 1 98 ? 19.033 -16.426 7.598 1.00 87.12 98 ASP A N 1
ATOM 721 C CA . ASP A 1 98 ? 19.649 -17.013 6.409 1.00 87.12 98 ASP A CA 1
ATOM 722 C C . ASP A 1 98 ? 20.423 -15.990 5.553 1.00 87.12 98 ASP A C 1
ATOM 724 O O . ASP A 1 98 ? 20.984 -16.349 4.517 1.00 87.12 98 ASP A O 1
ATOM 728 N N . GLY A 1 99 ? 20.463 -14.720 5.971 1.00 84.56 99 GLY A N 1
ATOM 729 C CA . GLY A 1 99 ? 21.067 -13.623 5.215 1.00 84.56 99 GLY A CA 1
ATOM 730 C C . GLY A 1 99 ? 20.250 -13.198 3.992 1.00 84.56 99 GLY A C 1
ATOM 731 O O . GLY A 1 99 ? 20.741 -12.427 3.167 1.00 84.56 99 GLY A O 1
ATOM 732 N N . VAL A 1 100 ? 19.014 -13.689 3.842 1.00 86.94 100 VAL A N 1
ATOM 733 C CA . VAL A 1 100 ? 18.140 -13.336 2.721 1.00 86.94 100 VAL A CA 1
ATOM 734 C C . VAL A 1 100 ? 17.292 -12.126 3.092 1.00 86.94 100 VAL A C 1
ATOM 736 O O . VAL A 1 100 ? 16.644 -12.072 4.139 1.00 86.94 100 VAL A O 1
ATOM 739 N N . ARG A 1 101 ? 17.263 -11.135 2.199 1.00 88.00 101 ARG A N 1
ATOM 740 C CA . ARG A 1 101 ? 16.414 -9.950 2.342 1.00 88.00 101 ARG A CA 1
ATOM 741 C C . ARG A 1 101 ? 14.933 -10.325 2.244 1.00 88.00 101 ARG A C 1
ATOM 743 O O . ARG A 1 101 ? 14.503 -10.844 1.215 1.00 88.00 101 ARG A O 1
ATOM 750 N N . SER A 1 102 ? 14.152 -9.956 3.256 1.00 90.81 102 SER A N 1
ATOM 751 C CA . SER A 1 102 ? 12.696 -10.123 3.299 1.00 90.81 102 SER A CA 1
ATOM 752 C C . SER A 1 102 ? 11.993 -8.783 3.567 1.00 90.81 102 SER A C 1
ATOM 754 O O . SER A 1 102 ? 12.423 -8.053 4.464 1.00 90.81 102 SER A O 1
ATOM 756 N N . PRO A 1 103 ? 10.932 -8.424 2.813 1.00 91.44 103 PRO A N 1
ATOM 757 C CA . PRO A 1 103 ? 10.160 -7.209 3.069 1.00 91.44 103 PRO A CA 1
ATOM 758 C C . PRO A 1 103 ? 9.564 -7.197 4.477 1.00 91.44 103 PRO A C 1
ATOM 760 O O . PRO A 1 103 ? 9.102 -8.228 4.968 1.00 91.44 103 PRO A O 1
ATOM 763 N N . ILE A 1 104 ? 9.544 -6.025 5.107 1.00 92.06 104 ILE A N 1
ATOM 764 C CA . ILE A 1 104 ? 8.899 -5.844 6.410 1.00 92.06 104 ILE A CA 1
ATOM 765 C C . ILE A 1 104 ? 7.415 -5.554 6.185 1.00 92.06 104 ILE A C 1
ATOM 767 O O . ILE A 1 104 ? 7.064 -4.665 5.404 1.00 92.06 104 ILE A O 1
ATOM 771 N N . ASN A 1 105 ? 6.552 -6.294 6.884 1.00 91.31 105 ASN A N 1
ATOM 772 C CA . ASN A 1 105 ? 5.135 -5.970 6.970 1.00 91.31 105 ASN A CA 1
ATOM 773 C C . ASN A 1 105 ? 4.912 -4.944 8.089 1.00 91.31 105 ASN A C 1
ATOM 775 O O . ASN A 1 105 ? 5.211 -5.212 9.249 1.00 91.31 105 ASN A O 1
ATOM 779 N N . TYR A 1 106 ? 4.392 -3.776 7.726 1.00 89.12 106 TYR A N 1
ATOM 780 C CA . TYR A 1 106 ? 3.991 -2.700 8.636 1.00 89.12 106 TYR A CA 1
ATOM 781 C C . TYR A 1 106 ? 2.489 -2.729 8.950 1.00 89.12 106 TYR A C 1
ATOM 783 O O . TYR A 1 106 ? 1.984 -1.809 9.594 1.00 89.12 106 TYR A O 1
ATOM 791 N N . ALA A 1 107 ? 1.760 -3.718 8.437 1.00 87.56 107 ALA A N 1
ATOM 792 C CA . ALA A 1 107 ? 0.414 -4.052 8.879 1.00 87.56 107 ALA A CA 1
ATOM 793 C C . ALA A 1 107 ? 0.472 -5.159 9.932 1.00 87.56 107 ALA A C 1
ATOM 795 O O . ALA A 1 107 ? 1.486 -5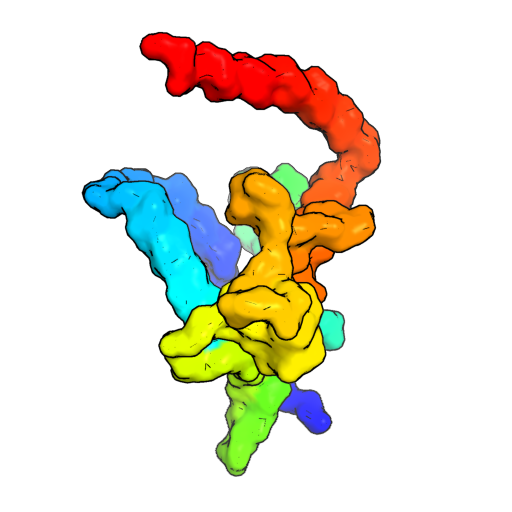.852 10.091 1.00 87.56 107 ALA A O 1
ATOM 796 N N . SER A 1 108 ? -0.641 -5.337 10.629 1.00 85.75 108 SER A N 1
ATOM 797 C CA . SER A 1 108 ? -0.904 -6.575 11.341 1.00 85.75 108 SER A CA 1
ATOM 798 C C . SER A 1 108 ? -0.915 -7.737 10.327 1.00 85.75 108 SER A C 1
ATOM 800 O O . SER A 1 108 ? -1.224 -7.582 9.152 1.00 85.75 108 SER A O 1
ATOM 802 N N . SER A 1 109 ? -0.466 -8.926 10.740 1.00 88.19 109 SER A N 1
ATOM 803 C CA . SER A 1 109 ? -0.599 -10.135 9.900 1.00 88.19 109 SER A CA 1
ATOM 804 C C . SER A 1 109 ? -1.906 -10.883 10.183 1.00 88.19 109 SER A C 1
ATOM 806 O O . SER A 1 109 ? -2.085 -12.017 9.735 1.00 88.19 109 SER A O 1
ATOM 808 N N . TYR A 1 110 ? -2.792 -10.270 10.967 1.00 90.44 110 TYR A N 1
ATOM 809 C CA . TYR A 1 110 ? -4.093 -10.789 11.351 1.00 90.44 110 TYR A CA 1
ATOM 810 C C . TYR A 1 110 ? -5.189 -10.076 10.559 1.00 90.44 110 TYR A C 1
ATOM 812 O O . TYR A 1 110 ? -4.949 -9.075 9.898 1.00 90.44 110 TYR A O 1
ATOM 820 N N . ILE A 1 111 ? -6.399 -10.631 10.606 1.00 92.25 111 ILE A N 1
ATOM 821 C CA . ILE A 1 111 ? -7.590 -9.936 10.116 1.00 92.25 111 ILE A CA 1
ATOM 822 C C . ILE A 1 111 ? -8.256 -9.314 11.339 1.00 92.25 111 ILE A C 1
ATOM 824 O O . ILE A 1 111 ? -9.091 -9.953 11.986 1.00 92.25 111 ILE A O 1
ATOM 828 N N . ASP A 1 112 ? -7.799 -8.127 11.717 1.00 92.12 112 ASP A N 1
ATOM 829 C CA . ASP A 1 112 ? -8.200 -7.413 12.930 1.00 92.12 112 ASP A CA 1
ATOM 830 C C . ASP A 1 112 ? -8.704 -5.988 12.666 1.00 92.12 112 ASP A C 1
ATOM 832 O O . ASP A 1 112 ? -9.017 -5.263 13.613 1.00 92.12 112 ASP A O 1
ATOM 836 N N . LEU A 1 113 ? -8.899 -5.624 11.394 1.00 89.38 113 LEU A N 1
ATOM 837 C CA . LEU A 1 113 ? -9.360 -4.304 10.967 1.00 89.38 113 LEU A CA 1
ATOM 838 C C . LEU A 1 113 ? -8.433 -3.190 11.468 1.00 89.38 113 LEU A C 1
ATOM 840 O O . LEU A 1 113 ? -8.887 -2.139 11.933 1.00 89.38 113 LEU A O 1
ATOM 844 N N . ASP A 1 114 ? -7.126 -3.395 11.336 1.00 86.44 114 ASP A N 1
ATOM 845 C CA . ASP A 1 114 ? -6.095 -2.436 11.723 1.00 86.44 114 ASP A CA 1
ATOM 846 C C . ASP A 1 114 ? -6.221 -1.106 10.958 1.00 86.44 114 ASP A C 1
ATOM 848 O O . ASP A 1 114 ? -5.865 -0.037 11.464 1.00 86.44 114 ASP A O 1
ATOM 852 N N . PHE A 1 115 ? -6.843 -1.157 9.776 1.00 81.75 115 PHE A N 1
ATOM 853 C CA . PHE A 1 115 ? -7.197 -0.024 8.929 1.00 81.75 115 PHE A CA 1
ATOM 854 C C . PHE A 1 115 ? -8.393 0.797 9.460 1.00 81.75 115 PHE A C 1
ATOM 856 O O . PHE A 1 115 ? -8.649 1.897 8.970 1.00 81.75 115 PHE A O 1
ATOM 863 N N . VAL A 1 116 ? -9.128 0.276 10.449 1.00 85.75 116 VAL A N 1
ATOM 864 C CA . VAL A 1 116 ? -10.212 0.968 11.169 1.00 85.75 116 VAL A CA 1
ATOM 865 C C . VAL A 1 116 ? -9.760 1.372 12.565 1.00 85.75 116 VAL A C 1
ATOM 867 O O . VAL A 1 116 ? -10.012 2.499 12.976 1.00 85.75 116 VAL A O 1
ATOM 870 N N . TYR A 1 117 ? -9.110 0.463 13.294 1.00 87.38 117 TYR A N 1
ATOM 871 C CA . TYR A 1 117 ? -8.809 0.648 14.716 1.00 87.38 117 TYR A CA 1
ATOM 872 C C . TYR A 1 117 ? -7.417 1.201 15.005 1.00 87.38 117 TYR A C 1
ATOM 874 O O . TYR A 1 117 ? -7.145 1.563 16.145 1.00 87.38 117 TYR A O 1
ATOM 882 N N . GLY A 1 118 ? -6.549 1.305 14.002 1.00 85.88 118 GLY A N 1
ATOM 883 C CA . GLY A 1 118 ? -5.171 1.728 14.209 1.00 85.88 118 GLY A CA 1
ATOM 884 C C . GLY A 1 118 ? -4.218 0.562 14.427 1.00 85.88 118 GLY A C 1
ATOM 885 O O . GLY A 1 118 ? -4.588 -0.509 14.897 1.00 85.88 118 GLY A O 1
ATOM 886 N N . ARG A 1 119 ? -2.955 0.808 14.073 1.00 83.94 119 ARG A N 1
ATOM 887 C CA . ARG A 1 119 ? -1.845 -0.155 14.182 1.00 83.94 119 ARG A CA 1
ATOM 888 C C . ARG A 1 119 ? -0.960 0.074 15.399 1.00 83.94 119 ARG A C 1
ATOM 890 O O . ARG A 1 119 ? -0.054 -0.710 15.665 1.00 83.94 119 ARG A O 1
ATOM 897 N N . SER A 1 120 ? -1.203 1.161 16.122 1.00 84.38 120 SER A N 1
ATOM 898 C CA . SER A 1 120 ? -0.537 1.490 17.374 1.00 84.38 120 SER A CA 1
ATOM 899 C C . SER A 1 120 ? -1.571 1.925 18.406 1.00 84.38 120 SER A C 1
ATOM 901 O O . SER A 1 120 ? -2.687 2.319 18.056 1.00 84.38 120 SER A O 1
ATOM 903 N N . ALA A 1 121 ? -1.199 1.853 19.683 1.00 87.38 121 ALA A N 1
ATOM 904 C CA . ALA A 1 121 ? -2.066 2.297 20.768 1.00 87.38 121 ALA A CA 1
ATOM 905 C C . ALA A 1 121 ? -2.387 3.794 20.647 1.00 87.38 121 ALA A C 1
ATOM 907 O O . ALA A 1 121 ? -3.512 4.208 20.905 1.00 87.38 121 ALA A O 1
ATOM 908 N N . GLU A 1 122 ? -1.422 4.591 20.188 1.00 85.12 122 GLU A N 1
ATOM 909 C CA . GLU A 1 122 ? -1.577 6.026 19.965 1.00 85.12 122 GLU A CA 1
ATOM 910 C C . GLU A 1 122 ? -2.583 6.312 18.842 1.00 85.12 122 GLU A C 1
ATOM 912 O O . GLU A 1 122 ? -3.467 7.149 19.010 1.00 85.12 122 GLU A O 1
ATOM 917 N N . ALA A 1 123 ? -2.504 5.584 17.720 1.00 82.38 123 ALA A N 1
ATOM 918 C C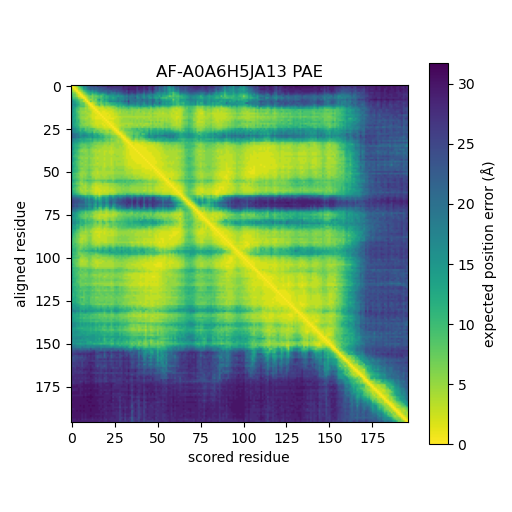A . ALA A 1 123 ? -3.468 5.719 16.629 1.00 82.38 123 ALA A CA 1
ATOM 919 C C . ALA A 1 123 ? -4.876 5.284 17.065 1.00 82.38 123 ALA A C 1
ATOM 921 O O . ALA A 1 123 ? -5.857 5.955 16.750 1.00 82.38 123 ALA A O 1
ATOM 922 N N . ALA A 1 124 ? -4.980 4.192 17.829 1.00 86.69 124 ALA A N 1
ATOM 923 C CA . ALA A 1 124 ? -6.254 3.702 18.347 1.00 86.69 124 ALA A CA 1
ATOM 924 C C . ALA A 1 124 ? -6.922 4.697 19.307 1.00 86.69 124 ALA A C 1
ATOM 926 O O . ALA A 1 124 ? -8.140 4.856 19.269 1.00 86.69 124 ALA A O 1
ATOM 927 N N . GLU A 1 125 ? -6.140 5.381 20.141 1.00 88.19 125 GLU A N 1
ATOM 928 C CA . GLU A 1 125 ? -6.628 6.424 21.046 1.00 88.19 125 GLU A CA 1
ATOM 929 C C . GLU A 1 125 ? -7.206 7.615 20.266 1.00 88.19 125 GLU A C 1
ATOM 931 O O . GLU A 1 125 ? -8.315 8.061 20.549 1.00 88.19 125 GLU A O 1
ATOM 936 N N . LEU A 1 126 ? -6.506 8.082 19.224 1.00 84.88 126 LEU A N 1
ATOM 937 C CA . LEU A 1 126 ? -6.956 9.198 18.377 1.00 84.88 126 LEU A CA 1
ATOM 938 C C . LEU A 1 126 ? -8.254 8.893 17.614 1.00 84.88 126 LEU A C 1
ATOM 940 O O . LEU A 1 126 ? -9.061 9.789 17.347 1.00 84.88 126 LEU A O 1
ATOM 944 N N . LEU A 1 127 ? -8.451 7.627 17.248 1.00 87.62 127 LEU A N 1
ATOM 945 C CA . LEU A 1 127 ? -9.603 7.164 16.480 1.00 87.62 127 LEU A CA 1
ATOM 946 C C . LEU A 1 127 ? -10.841 6.894 17.348 1.00 87.62 127 LEU A C 1
ATOM 948 O O . LEU A 1 127 ? -11.905 6.593 16.806 1.00 87.62 127 LEU A O 1
ATOM 952 N N . ARG A 1 128 ? -10.747 7.007 18.677 1.00 89.81 128 ARG A N 1
ATOM 953 C CA . ARG A 1 128 ? -11.842 6.733 19.619 1.00 89.81 128 ARG A CA 1
ATOM 954 C C . ARG A 1 128 ? -12.341 8.016 20.272 1.00 89.81 128 ARG A C 1
ATOM 956 O O . ARG A 1 128 ? -11.583 8.939 20.529 1.00 89.81 128 ARG A O 1
ATOM 963 N N . THR A 1 129 ? -13.631 8.057 20.600 1.00 88.81 129 THR A N 1
ATOM 964 C CA . THR A 1 129 ? -14.202 9.154 21.408 1.00 88.81 129 THR A CA 1
ATOM 965 C C . THR A 1 129 ? -13.873 9.015 22.895 1.00 88.81 129 THR A C 1
ATOM 967 O O . THR A 1 129 ? -14.088 9.943 23.665 1.00 88.81 129 THR A O 1
ATOM 970 N N . MET A 1 130 ? -13.416 7.827 23.312 1.00 89.88 130 MET A N 1
ATOM 971 C CA . MET A 1 130 ? -13.222 7.417 24.711 1.00 89.88 130 MET A CA 1
ATOM 972 C C . MET A 1 130 ? -14.494 7.472 25.575 1.00 89.88 130 MET A C 1
ATOM 974 O O . MET A 1 130 ? -14.443 7.267 26.786 1.00 89.88 130 MET A O 1
ATOM 978 N N . GLU A 1 131 ? -15.656 7.633 24.942 1.00 91.38 131 GLU A N 1
ATOM 979 C CA . GLU A 1 131 ? -16.967 7.671 25.578 1.00 91.38 131 GLU A CA 1
ATOM 980 C C . GLU A 1 131 ? -17.915 6.704 24.861 1.00 91.38 131 GLU A C 1
ATOM 982 O O . GLU A 1 131 ? -17.999 6.678 23.633 1.00 91.38 131 GLU A O 1
ATOM 987 N N . GLY A 1 132 ? -18.603 5.849 25.622 1.00 90.06 132 GLY A N 1
ATOM 988 C CA . GLY A 1 132 ? -19.590 4.912 25.070 1.00 90.06 132 GLY A CA 1
ATOM 989 C C . GLY A 1 132 ? -19.031 3.817 24.147 1.00 90.06 132 GLY A C 1
ATOM 990 O O . GLY A 1 132 ? -19.805 3.017 23.634 1.00 90.06 132 GLY A O 1
ATOM 991 N N . GLY A 1 133 ? -17.708 3.743 23.955 1.00 89.25 133 GLY A N 1
ATOM 992 C CA . GLY A 1 133 ? -17.066 2.762 23.071 1.00 89.25 133 GLY A CA 1
ATOM 993 C C . GLY A 1 133 ? -17.164 3.100 21.580 1.00 89.25 133 GLY A C 1
ATOM 994 O O . GLY A 1 133 ? -17.051 2.197 20.754 1.00 89.25 133 GLY A O 1
ATOM 995 N N . PHE A 1 134 ? -17.380 4.372 21.234 1.00 89.81 134 PHE A N 1
ATOM 996 C CA . PHE A 1 134 ? -17.546 4.810 19.850 1.00 89.81 134 PHE A CA 1
ATOM 997 C C . PHE A 1 134 ? -16.231 5.225 19.178 1.00 89.81 134 PHE A C 1
ATOM 999 O O . PHE A 1 134 ? -15.250 5.608 19.822 1.00 89.81 134 PHE A O 1
ATOM 1006 N N . MET A 1 135 ? -16.244 5.152 17.847 1.00 89.25 135 MET A N 1
ATOM 1007 C CA . MET A 1 135 ? -15.205 5.7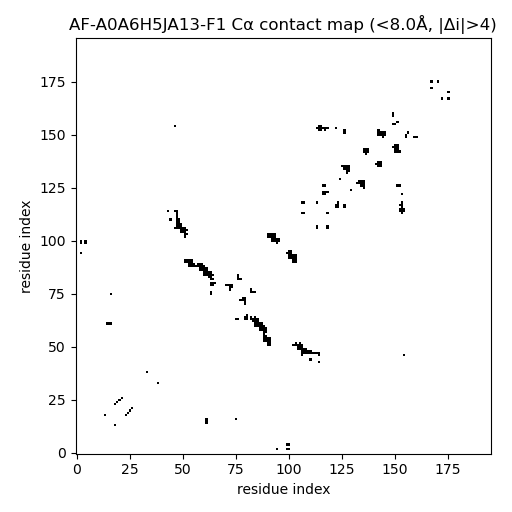18 16.992 1.00 89.25 135 MET A CA 1
ATOM 1008 C C . MET A 1 135 ? -15.430 7.217 16.819 1.00 89.25 135 MET A C 1
ATOM 1010 O O . MET A 1 135 ? -16.567 7.687 16.779 1.00 89.25 135 MET A O 1
ATOM 1014 N N . ASN A 1 136 ? -14.335 7.952 16.689 1.00 88.12 136 ASN A N 1
ATOM 1015 C CA . ASN A 1 136 ? -14.328 9.383 16.459 1.00 88.12 136 ASN A CA 1
ATOM 1016 C C . ASN A 1 136 ? -14.656 9.671 14.983 1.00 88.12 136 ASN A C 1
ATOM 1018 O O . ASN A 1 136 ? -13.800 9.565 14.105 1.00 88.12 136 ASN A O 1
ATOM 1022 N N . VAL A 1 137 ? -15.919 9.991 14.706 1.00 88.31 137 VAL A N 1
ATOM 1023 C CA . VAL A 1 137 ? -16.439 10.308 13.366 1.00 88.31 137 VAL A CA 1
ATOM 1024 C C . VAL A 1 137 ? -17.219 11.617 13.400 1.00 88.31 137 VAL A C 1
ATOM 1026 O O . VAL A 1 137 ? -17.663 12.060 14.458 1.00 88.31 137 VAL A O 1
ATOM 1029 N N . THR A 1 138 ? -17.389 12.246 12.242 1.00 87.75 138 THR A N 1
ATOM 1030 C CA . THR A 1 138 ? -18.241 13.429 12.099 1.00 87.75 138 THR A CA 1
ATOM 1031 C C . THR A 1 138 ? -19.713 13.081 12.342 1.00 87.75 138 THR A C 1
ATOM 1033 O O . THR A 1 138 ? -20.119 11.923 12.231 1.00 87.75 138 THR A O 1
ATOM 1036 N N . ASP A 1 139 ? -20.5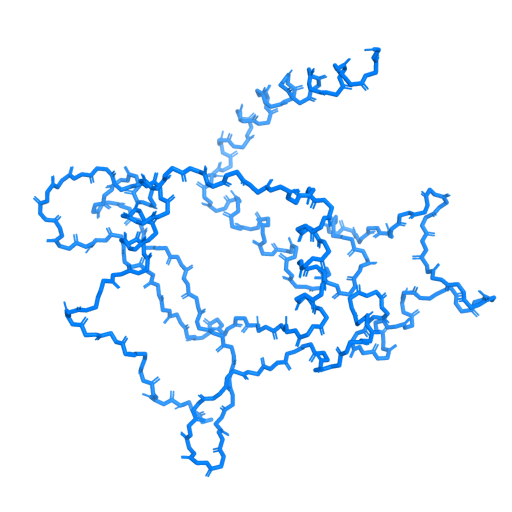57 14.096 12.543 1.00 87.00 139 ASP A N 1
ATOM 1037 C CA . ASP A 1 139 ? -22.018 13.925 12.650 1.00 87.00 139 ASP A CA 1
ATOM 1038 C C . ASP A 1 139 ? -22.646 13.258 11.409 1.00 87.00 139 ASP A C 1
ATOM 1040 O O . ASP A 1 139 ? -23.714 12.652 11.481 1.00 87.00 139 ASP A O 1
ATOM 1044 N N . SER A 1 140 ? -21.978 13.354 10.255 1.00 85.75 140 SER A N 1
ATOM 1045 C CA . SER A 1 140 ? -22.368 12.699 9.002 1.00 85.75 140 SER A CA 1
ATOM 1046 C C . SER A 1 140 ? -21.869 11.254 8.866 1.00 85.75 140 SER A C 1
ATOM 1048 O O . SER A 1 140 ? -22.119 10.623 7.840 1.00 85.75 140 SER A O 1
ATOM 1050 N N . GLY A 1 141 ? -21.176 10.720 9.876 1.00 82.94 141 GLY A N 1
ATOM 1051 C CA . GLY A 1 141 ? -20.686 9.342 9.907 1.00 82.94 141 GLY A CA 1
ATOM 1052 C C . GLY A 1 141 ? -19.450 9.089 9.043 1.00 82.94 141 GLY A C 1
ATOM 1053 O O . GLY A 1 141 ? -19.202 7.942 8.671 1.00 82.94 141 GLY A O 1
ATOM 1054 N N . VAL A 1 142 ? -18.681 10.130 8.704 1.00 83.69 142 VAL A N 1
ATOM 1055 C CA . VAL A 1 142 ? -17.405 9.989 7.985 1.00 83.69 142 VAL A CA 1
ATOM 1056 C C . VAL A 1 142 ? -16.220 10.247 8.921 1.00 83.69 142 VAL A C 1
ATOM 1058 O O . VAL A 1 142 ? -16.377 10.941 9.926 1.00 83.69 142 VAL A O 1
ATOM 1061 N N . PRO A 1 143 ? -15.022 9.711 8.629 1.00 83.69 143 PRO A N 1
ATOM 1062 C CA . PRO A 1 143 ? -13.822 10.051 9.389 1.00 83.69 143 PRO A CA 1
ATOM 1063 C C . PRO A 1 143 ? -13.537 11.560 9.357 1.00 83.69 143 PRO A C 1
ATOM 1065 O O . PRO A 1 143 ? -13.874 12.241 8.387 1.00 83.69 143 PRO A O 1
ATOM 1068 N N . PHE A 1 144 ? -12.884 12.089 10.392 1.00 82.81 144 PHE A N 1
ATOM 1069 C CA . PHE A 1 144 ? -12.394 13.472 10.373 1.00 82.81 144 PHE A CA 1
ATOM 1070 C C . PHE A 1 144 ? -11.307 13.657 9.306 1.00 82.81 144 PHE A C 1
ATOM 1072 O O . PHE A 1 144 ? -10.698 12.688 8.866 1.00 82.81 144 PHE A O 1
ATOM 1079 N N . GLN A 1 145 ? -11.054 14.889 8.868 1.00 81.38 145 GLN A N 1
ATOM 1080 C CA . GLN A 1 145 ? -9.884 15.207 8.045 1.00 81.38 145 GLN A CA 1
ATOM 1081 C C . GLN A 1 145 ? -8.852 15.946 8.889 1.00 81.38 145 GLN A C 1
ATOM 1083 O O . GLN A 1 145 ? -9.206 16.825 9.673 1.00 81.38 145 GLN A O 1
ATOM 1088 N N . ASN A 1 146 ? -7.585 15.602 8.695 1.00 76.38 146 ASN A N 1
ATOM 1089 C CA . ASN A 1 146 ? -6.460 16.381 9.188 1.00 76.38 146 ASN A CA 1
ATOM 1090 C C . ASN A 1 146 ? -6.362 17.706 8.419 1.00 76.38 146 ASN A C 1
ATOM 1092 O O . ASN A 1 146 ? -6.930 17.856 7.333 1.00 76.38 146 ASN A O 1
ATOM 1096 N N . 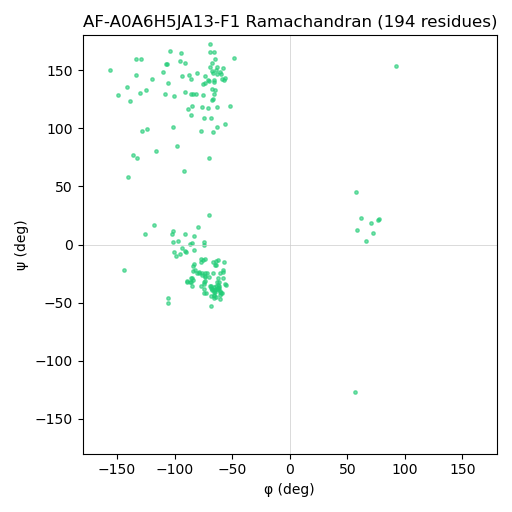GLU A 1 147 ? -5.575 18.646 8.939 1.00 77.75 147 GLU A N 1
ATOM 1097 C CA . GLU A 1 147 ? -5.321 19.945 8.296 1.00 77.75 147 GLU A CA 1
ATOM 1098 C C . GLU A 1 147 ? -4.726 19.798 6.883 1.00 77.75 147 GLU A C 1
ATOM 1100 O O . GLU A 1 147 ? -5.026 20.587 5.987 1.00 77.75 147 GLU A O 1
ATOM 1105 N N . ASP A 1 148 ? -3.984 18.714 6.643 1.00 71.88 148 ASP A N 1
ATOM 1106 C CA . ASP A 1 148 ? -3.413 18.365 5.339 1.00 71.88 148 ASP A CA 1
ATOM 1107 C C . ASP A 1 148 ? -4.455 17.830 4.334 1.00 71.88 148 ASP A C 1
ATOM 1109 O O . ASP A 1 148 ? -4.127 17.487 3.195 1.00 71.88 148 ASP A O 1
ATOM 1113 N N . GLY A 1 149 ? -5.730 17.720 4.724 1.00 71.75 149 GLY A N 1
ATOM 1114 C CA . GLY A 1 149 ? -6.817 17.169 3.909 1.00 71.75 149 GLY A CA 1
ATOM 1115 C C . GLY A 1 149 ? -6.729 15.654 3.700 1.00 71.75 149 GLY A C 1
ATOM 1116 O O . GLY A 1 149 ? -7.318 15.129 2.752 1.00 71.75 149 GLY A O 1
ATOM 1117 N N . THR A 1 150 ? -5.962 14.959 4.541 1.00 71.50 150 THR A N 1
ATOM 1118 C CA . THR A 1 150 ? -5.960 13.496 4.653 1.00 71.50 150 THR A CA 1
ATOM 1119 C C . THR A 1 150 ? -7.040 13.068 5.641 1.00 71.50 150 THR A C 1
ATOM 1121 O O . THR A 1 150 ? -7.321 13.780 6.600 1.00 71.50 150 THR A O 1
ATOM 1124 N N . TRP A 1 151 ? -7.683 11.926 5.413 1.00 72.88 151 TRP A N 1
ATOM 1125 C CA . TRP A 1 151 ? -8.672 11.413 6.359 1.00 72.88 151 TRP A CA 1
ATOM 1126 C C . TRP A 1 151 ? -7.971 10.812 7.582 1.00 72.88 151 TRP A C 1
ATOM 1128 O O . TRP A 1 151 ? -6.982 10.092 7.433 1.00 72.88 151 TRP A O 1
ATOM 1138 N N . LEU A 1 152 ? -8.510 11.081 8.770 1.00 70.38 152 LEU A N 1
ATOM 1139 C CA . LEU A 1 152 ? -8.151 10.480 10.050 1.00 70.38 152 LEU A CA 1
ATOM 1140 C C . LEU A 1 152 ? -8.624 9.023 10.062 1.00 70.38 152 LEU A C 1
ATOM 1142 O O . LEU A 1 152 ? -9.638 8.654 10.645 1.00 70.38 152 LEU A O 1
ATOM 1146 N N . VAL A 1 153 ? -7.887 8.211 9.323 1.00 67.81 153 VAL A N 1
ATOM 1147 C CA . VAL A 1 153 ? -8.022 6.765 9.209 1.00 67.81 153 VAL A CA 1
ATOM 1148 C C . VAL A 1 153 ? -6.611 6.223 9.353 1.00 67.81 153 VAL A C 1
ATOM 1150 O O . VAL A 1 153 ? -5.668 6.848 8.866 1.00 67.81 153 VAL A O 1
ATOM 1153 N N . SER A 1 154 ? -6.429 5.057 9.960 1.00 58.12 154 SER A N 1
ATOM 1154 C CA . SER A 1 154 ? -5.088 4.481 10.128 1.00 58.12 154 SER A CA 1
ATOM 1155 C C . SER A 1 154 ? -4.393 4.134 8.800 1.00 58.12 154 SER A C 1
ATOM 1157 O O . SER A 1 154 ? -3.169 4.058 8.741 1.00 58.12 154 SER A O 1
ATOM 1159 N N . VAL A 1 155 ? -5.144 4.026 7.696 1.00 53.94 155 VAL A N 1
ATOM 1160 C CA . VAL A 1 155 ? -4.604 3.922 6.321 1.00 53.94 155 VAL A CA 1
ATOM 1161 C C . VAL A 1 155 ? -4.005 5.247 5.822 1.00 53.94 155 VAL A C 1
ATOM 1163 O O . VAL A 1 155 ? -3.149 5.272 4.935 1.00 53.94 155 VAL A O 1
ATOM 1166 N N . GLY A 1 156 ? -4.459 6.372 6.376 1.00 46.03 156 GLY A N 1
ATOM 1167 C CA . GLY A 1 156 ? -4.153 7.724 5.913 1.00 46.03 156 GLY A CA 1
ATOM 1168 C C . GLY A 1 156 ? -2.765 8.230 6.291 1.00 46.03 156 GLY A C 1
ATOM 1169 O O . GLY A 1 156 ? -2.312 9.219 5.717 1.00 46.03 156 GLY A O 1
ATOM 1170 N N . GLU A 1 157 ? -2.061 7.551 7.199 1.00 47.00 157 GLU A N 1
ATOM 1171 C CA . GLU A 1 157 ? -0.918 8.155 7.886 1.00 47.00 157 GLU A CA 1
ATOM 1172 C C . GLU A 1 157 ? 0.352 8.271 7.019 1.00 47.00 157 GLU A C 1
ATOM 1174 O O . GLU A 1 157 ? 1.254 9.026 7.366 1.00 47.00 157 GLU A O 1
ATOM 1179 N N . ARG A 1 158 ? 0.437 7.604 5.848 1.00 44.47 158 ARG A N 1
ATOM 1180 C CA . ARG A 1 158 ? 1.575 7.785 4.905 1.00 44.47 158 ARG A CA 1
ATOM 1181 C C . ARG A 1 158 ? 1.256 7.733 3.408 1.00 44.47 158 ARG A C 1
ATOM 1183 O O . ARG A 1 158 ? 2.029 8.265 2.613 1.00 44.47 158 ARG A O 1
ATOM 1190 N N . GLN A 1 159 ? 0.152 7.115 2.979 1.00 43.69 159 GLN A N 1
ATOM 1191 C CA . GLN A 1 159 ? -0.115 6.936 1.539 1.00 43.69 159 GLN A CA 1
ATOM 1192 C C . GLN A 1 159 ? -0.799 8.147 0.878 1.00 43.69 159 GLN A C 1
ATOM 1194 O O . GLN A 1 159 ? -0.573 8.413 -0.304 1.00 43.69 159 GLN A O 1
ATOM 1199 N N . ALA A 1 160 ? -1.580 8.924 1.636 1.00 35.56 160 ALA A N 1
ATOM 1200 C CA . ALA A 1 160 ? -2.331 10.062 1.102 1.00 35.56 160 ALA A CA 1
ATOM 1201 C C . ALA A 1 160 ? -1.448 11.288 0.781 1.00 35.56 160 ALA A C 1
ATOM 1203 O O . ALA A 1 160 ? -1.714 11.995 -0.192 1.00 35.56 160 ALA A O 1
ATOM 1204 N N . ALA A 1 161 ? -0.363 11.506 1.535 1.00 32.47 161 ALA A N 1
ATOM 1205 C CA . ALA A 1 161 ? 0.598 12.579 1.260 1.00 32.47 161 ALA A CA 1
ATOM 1206 C C . ALA A 1 161 ? 1.372 12.337 -0.054 1.00 32.47 161 ALA A C 1
ATOM 1208 O O . ALA A 1 161 ? 1.554 13.254 -0.854 1.00 32.47 161 ALA A O 1
ATOM 1209 N N . ARG A 1 162 ? 1.733 11.078 -0.342 1.00 45.25 162 ARG A N 1
ATOM 1210 C CA . ARG A 1 162 ? 2.537 10.718 -1.523 1.00 45.25 162 ARG A CA 1
ATOM 1211 C C . ARG A 1 162 ? 1.731 10.774 -2.829 1.00 45.25 162 ARG A C 1
ATOM 1213 O O . ARG A 1 162 ? 2.237 11.273 -3.827 1.00 45.25 162 ARG A O 1
ATOM 1220 N N . GLN A 1 163 ? 0.458 10.356 -2.823 1.00 32.78 163 GLN A N 1
ATOM 1221 C CA . GLN A 1 163 ? -0.411 10.426 -4.014 1.00 32.78 163 GLN A CA 1
ATOM 1222 C C . GLN A 1 163 ? -0.632 11.868 -4.512 1.00 32.78 163 GLN A C 1
ATOM 1224 O O . GLN A 1 163 ? -0.738 12.088 -5.719 1.00 32.78 163 GLN A O 1
ATOM 1229 N N . ARG A 1 164 ? -0.650 12.863 -3.612 1.00 28.16 164 ARG A N 1
ATOM 1230 C CA . ARG A 1 164 ? -0.742 14.287 -3.985 1.00 28.16 164 ARG A CA 1
ATOM 1231 C C . ARG A 1 164 ? 0.571 14.836 -4.544 1.00 28.16 164 ARG A C 1
ATOM 1233 O O . ARG A 1 164 ? 0.541 15.540 -5.551 1.00 28.16 164 ARG A O 1
ATOM 1240 N N . GLU A 1 165 ? 1.714 14.492 -3.955 1.00 31.72 165 GLU A N 1
ATOM 1241 C CA . GLU A 1 165 ? 3.020 14.966 -4.437 1.00 31.72 165 GLU A CA 1
ATOM 1242 C C . GLU A 1 165 ? 3.400 14.382 -5.805 1.00 31.72 165 GLU A C 1
ATOM 1244 O O . GLU A 1 165 ? 3.961 15.094 -6.640 1.00 31.72 165 GLU A O 1
ATOM 1249 N N . THR A 1 166 ? 3.041 13.125 -6.090 1.00 33.44 166 THR A N 1
ATOM 1250 C CA . THR A 1 166 ? 3.266 12.514 -7.412 1.00 33.44 166 THR A CA 1
ATOM 1251 C C . THR A 1 166 ? 2.423 13.193 -8.501 1.00 33.44 166 THR A C 1
ATOM 1253 O O . THR A 1 166 ? 2.927 13.458 -9.590 1.00 33.44 166 THR A O 1
ATOM 1256 N N . LEU A 1 167 ? 1.171 13.564 -8.208 1.00 28.44 167 LEU A N 1
ATOM 1257 C CA . LEU A 1 167 ? 0.297 14.263 -9.163 1.00 28.44 167 LEU A CA 1
ATOM 1258 C C . LEU A 1 167 ? 0.759 15.703 -9.453 1.00 28.44 167 LEU A C 1
ATOM 1260 O O . LEU A 1 167 ? 0.673 16.157 -10.593 1.00 28.44 167 LEU A O 1
ATOM 1264 N N . VAL A 1 168 ? 1.296 16.401 -8.447 1.00 32.25 168 VAL A N 1
ATOM 1265 C CA . VAL A 1 168 ? 1.867 17.755 -8.593 1.00 32.25 168 VAL A CA 1
ATOM 1266 C C . VAL A 1 168 ? 3.224 17.733 -9.312 1.00 32.25 168 VAL A C 1
ATOM 1268 O O . VAL A 1 168 ? 3.541 18.670 -10.042 1.00 32.25 168 VAL A O 1
ATOM 1271 N N . ARG A 1 169 ? 4.019 16.664 -9.161 1.00 34.03 169 ARG A N 1
ATOM 1272 C CA . ARG A 1 169 ? 5.283 16.493 -9.900 1.00 34.03 169 ARG A CA 1
ATOM 1273 C C . ARG A 1 169 ? 5.084 16.107 -11.368 1.00 34.03 169 ARG A C 1
ATOM 1275 O O . ARG A 1 169 ? 5.856 16.562 -12.202 1.00 34.03 169 ARG A O 1
ATOM 1282 N N . LEU A 1 170 ? 4.054 15.324 -11.698 1.00 32.62 170 LEU A N 1
ATOM 1283 C CA . LEU A 1 170 ? 3.779 14.884 -13.077 1.00 32.62 170 LEU A CA 1
ATOM 1284 C C . LEU A 1 170 ? 3.100 15.956 -13.948 1.00 32.62 170 LEU A C 1
ATOM 1286 O O . LEU A 1 170 ? 3.219 15.933 -15.170 1.00 32.62 170 LEU A O 1
ATOM 1290 N N . CYS A 1 171 ? 2.394 16.911 -13.343 1.00 34.78 171 CYS A N 1
ATOM 1291 C CA . CYS A 1 171 ? 1.769 18.034 -14.037 1.00 34.78 171 CYS A CA 1
ATOM 1292 C C . CYS A 1 171 ? 2.197 19.327 -13.350 1.00 34.78 171 CYS A C 1
ATOM 1294 O O . CYS A 1 171 ? 1.617 19.708 -12.338 1.00 34.78 171 CYS A O 1
ATOM 1296 N N . GLY A 1 172 ? 3.208 20.007 -13.898 1.00 30.52 172 GLY A N 1
ATOM 1297 C CA . GLY A 1 172 ? 3.708 21.271 -13.353 1.00 30.52 172 GLY A CA 1
ATOM 1298 C C . GLY A 1 172 ? 2.598 22.296 -13.035 1.00 30.52 172 GLY A C 1
ATOM 1299 O O . GLY A 1 172 ? 1.490 22.226 -13.580 1.00 30.52 172 GLY A O 1
ATOM 1300 N N . PRO A 1 173 ? 2.886 23.297 -12.182 1.00 38.16 173 PRO A N 1
ATOM 1301 C CA . PRO A 1 173 ? 1.877 24.164 -11.553 1.00 38.16 173 PRO A CA 1
ATOM 1302 C C . PRO A 1 173 ? 0.983 24.932 -12.544 1.00 38.16 173 PRO A C 1
ATOM 1304 O O . PRO A 1 173 ? -0.134 25.323 -12.212 1.00 38.16 173 PRO A O 1
ATOM 1307 N N . SER A 1 174 ? 1.438 25.119 -13.782 1.00 35.81 174 SER A N 1
ATOM 1308 C CA . SER A 1 174 ? 0.706 25.780 -14.865 1.00 35.81 174 SER A CA 1
ATOM 1309 C C . SER A 1 174 ? -0.350 24.898 -15.551 1.00 35.81 174 SER A C 1
ATOM 1311 O O . SER A 1 174 ? -1.318 25.432 -16.093 1.00 35.81 174 SER A O 1
ATOM 1313 N N . VAL A 1 175 ? -0.224 23.566 -15.501 1.00 39.59 175 VAL A N 1
ATOM 1314 C CA . VAL A 1 175 ? -1.190 22.619 -16.100 1.00 39.59 175 VAL A CA 1
ATOM 1315 C C . VAL A 1 175 ? -2.363 22.361 -15.149 1.00 39.59 175 VAL A C 1
ATOM 1317 O O . VAL A 1 175 ? -3.504 22.209 -15.592 1.00 39.59 175 VAL A O 1
ATOM 1320 N N . LEU A 1 176 ? -2.109 22.424 -13.838 1.00 34.75 176 LEU A N 1
ATOM 1321 C CA . LEU A 1 176 ? -3.108 22.217 -12.790 1.00 34.75 176 LEU A CA 1
ATOM 1322 C C . LEU A 1 176 ? -4.236 23.268 -12.839 1.00 34.75 176 LEU A C 1
ATOM 1324 O O . LEU A 1 176 ? -5.403 22.909 -12.714 1.00 34.75 176 LEU A O 1
ATOM 1328 N N . SER A 1 177 ? -3.926 24.537 -13.140 1.00 37.47 177 SER A N 1
ATOM 1329 C CA . SER A 1 177 ? -4.943 25.592 -13.327 1.00 37.47 177 SER A CA 1
ATOM 1330 C C . SER A 1 177 ? -5.837 25.365 -14.551 1.00 37.47 177 SER A C 1
ATOM 1332 O O . SER A 1 177 ? -7.039 25.629 -14.499 1.00 37.47 177 SER A O 1
ATOM 1334 N N . PHE A 1 178 ? -5.284 24.842 -15.651 1.00 32.50 178 PHE A N 1
ATOM 1335 C CA . PHE A 1 178 ? -6.050 24.582 -16.875 1.00 32.50 178 PHE A CA 1
ATOM 1336 C C . PHE A 1 178 ? -6.910 23.317 -16.767 1.00 32.50 178 PHE A C 1
ATOM 1338 O O . PHE A 1 178 ? -8.039 23.296 -17.270 1.00 32.50 178 PHE A O 1
ATOM 1345 N N . LEU A 1 179 ? -6.413 22.284 -16.077 1.00 34.53 179 LEU A N 1
ATOM 1346 C CA . LEU A 1 179 ? -7.170 21.059 -15.830 1.00 34.53 179 LEU A CA 1
ATOM 1347 C C . LEU A 1 179 ? -8.274 21.282 -14.788 1.00 34.53 179 LEU A C 1
ATOM 1349 O O . LEU A 1 179 ? -9.400 20.852 -15.029 1.00 34.53 179 LEU A O 1
ATOM 1353 N N . LEU A 1 180 ? -8.021 22.026 -13.697 1.00 37.59 180 LEU A N 1
ATOM 1354 C CA . LEU A 1 180 ? -9.065 22.359 -12.714 1.00 37.59 180 LEU A CA 1
ATOM 1355 C C . LEU A 1 180 ? -10.180 23.233 -13.311 1.00 37.59 180 LEU A C 1
ATOM 1357 O O . LEU A 1 180 ? -1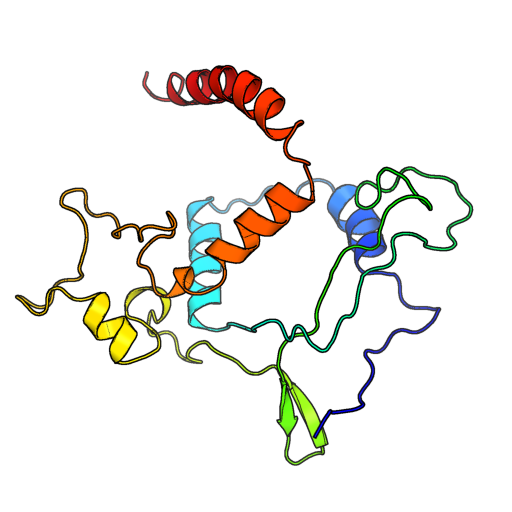1.345 23.022 -12.973 1.00 37.59 180 LEU A O 1
ATOM 1361 N N . MET A 1 181 ? -9.871 24.158 -14.230 1.00 32.84 181 MET A N 1
ATOM 1362 C CA . MET A 1 181 ? -10.898 24.965 -14.914 1.00 32.84 181 MET A CA 1
ATOM 1363 C C . MET A 1 181 ? -11.751 24.164 -15.908 1.00 32.84 181 MET A C 1
ATOM 1365 O O . MET A 1 181 ? -12.908 24.517 -16.139 1.00 32.84 181 MET A O 1
ATOM 1369 N N . ARG A 1 182 ? -11.225 23.085 -16.505 1.00 30.56 182 ARG A N 1
ATOM 1370 C CA . ARG A 1 182 ? -12.014 22.214 -17.399 1.00 30.56 182 ARG A CA 1
ATOM 1371 C C . ARG A 1 182 ? -12.730 21.081 -16.657 1.00 30.56 182 ARG A C 1
ATOM 1373 O O . ARG A 1 182 ? -13.848 20.736 -17.036 1.00 30.56 182 ARG A O 1
ATOM 1380 N N . LEU A 1 183 ? -12.162 20.565 -15.567 1.00 33.38 183 LEU A N 1
ATOM 1381 C CA . LEU A 1 183 ? -12.781 19.525 -14.737 1.00 33.38 183 LEU A CA 1
ATOM 1382 C C . LEU A 1 183 ? -13.899 20.059 -13.835 1.00 33.38 183 LEU A C 1
ATOM 1384 O O . LEU A 1 183 ? -14.829 19.315 -13.544 1.00 33.38 183 LEU A O 1
ATOM 1388 N N . THR A 1 184 ? -13.909 21.347 -13.478 1.00 31.89 184 THR A N 1
ATOM 1389 C CA . THR A 1 184 ? -15.053 21.946 -12.755 1.00 31.89 184 THR A CA 1
ATOM 1390 C C . THR A 1 184 ? -16.334 21.997 -13.592 1.00 31.89 184 THR A C 1
ATOM 1392 O O . THR A 1 184 ? -17.421 21.937 -13.026 1.00 31.89 184 THR A O 1
ATOM 1395 N N . ARG A 1 185 ? -16.251 22.013 -14.932 1.00 30.09 185 ARG A N 1
ATOM 1396 C CA . ARG A 1 185 ? -17.440 21.867 -15.797 1.00 30.09 185 ARG A CA 1
ATOM 1397 C C . ARG A 1 185 ? -17.823 20.412 -16.076 1.00 30.09 185 ARG A C 1
ATOM 1399 O O . ARG A 1 185 ? -19.004 20.141 -16.261 1.00 30.09 185 ARG A O 1
ATOM 1406 N N . ALA A 1 186 ? -16.869 19.481 -16.076 1.00 29.08 186 ALA A N 1
ATOM 1407 C CA . ALA A 1 186 ? -17.146 18.067 -16.347 1.00 29.08 186 ALA A CA 1
ATOM 1408 C C . ALA A 1 186 ? -17.598 17.282 -15.097 1.00 29.08 186 ALA A C 1
ATOM 1410 O O . ALA A 1 186 ? -18.491 16.445 -15.200 1.00 29.08 186 ALA A O 1
ATOM 1411 N N . CYS A 1 187 ? -17.068 17.589 -13.907 1.00 27.27 187 CYS A N 1
ATOM 1412 C CA . CYS A 1 187 ? -17.475 16.916 -12.667 1.00 27.27 187 CYS A CA 1
ATOM 1413 C C . CYS A 1 187 ? -18.840 17.380 -12.137 1.00 27.27 187 CYS A C 1
ATOM 1415 O O . CYS A 1 187 ? -19.530 16.592 -11.497 1.00 27.27 187 CYS A O 1
ATOM 1417 N N . ILE A 1 188 ? -19.284 18.607 -12.442 1.00 30.66 188 ILE A N 1
ATOM 1418 C CA . ILE A 1 188 ? -20.651 19.038 -12.095 1.00 30.66 188 ILE A CA 1
ATOM 1419 C C . ILE A 1 188 ? -21.692 18.375 -13.016 1.00 30.66 188 ILE A C 1
ATOM 1421 O O . ILE A 1 188 ? -22.806 18.106 -12.581 1.00 30.66 188 ILE A O 1
ATOM 1425 N N . ALA A 1 189 ? -21.333 18.017 -14.255 1.00 26.81 189 ALA A N 1
ATOM 1426 C CA . ALA A 1 189 ? -22.255 17.328 -15.161 1.00 26.81 189 ALA A CA 1
ATOM 1427 C C . ALA A 1 189 ? -22.492 15.851 -14.786 1.00 26.81 189 ALA A C 1
ATOM 1429 O O . ALA A 1 189 ? -23.568 15.324 -15.055 1.00 26.81 189 ALA A O 1
ATOM 1430 N N . PHE A 1 190 ? -21.532 15.187 -14.130 1.00 27.59 190 PHE A N 1
ATOM 1431 C CA . PHE A 1 190 ? -21.672 13.773 -13.751 1.00 27.59 190 PHE A CA 1
ATOM 1432 C C . PHE A 1 190 ? -22.425 13.551 -12.429 1.00 27.59 190 PHE A C 1
ATOM 1434 O O . PHE A 1 190 ? -22.943 12.463 -12.198 1.00 27.59 190 PHE A O 1
ATOM 1441 N N . LEU A 1 191 ? -22.546 14.582 -11.585 1.00 29.61 191 LEU A N 1
ATOM 1442 C CA . LEU A 1 191 ? -23.306 14.523 -10.329 1.00 29.61 191 LEU A CA 1
ATOM 1443 C C . LEU A 1 191 ? -24.788 14.916 -10.473 1.00 29.61 191 LEU A C 1
ATOM 1445 O O . LEU A 1 191 ? -25.546 14.730 -9.528 1.00 29.61 191 LEU A O 1
ATOM 1449 N N . VAL A 1 192 ? -25.223 15.396 -11.644 1.00 30.55 192 VAL A N 1
ATOM 1450 C CA . VAL A 1 192 ? -26.635 15.748 -11.907 1.00 30.55 192 VAL A CA 1
ATOM 1451 C C . VAL A 1 192 ? -27.397 14.644 -12.664 1.00 30.55 192 VAL A C 1
ATOM 1453 O O . VAL A 1 192 ? -28.616 14.686 -12.717 1.00 30.55 192 VAL A O 1
ATOM 1456 N N . PHE A 1 193 ? -26.732 13.602 -13.181 1.00 25.92 193 PHE A N 1
ATOM 1457 C CA . PHE A 1 193 ? -27.393 12.547 -13.976 1.00 25.92 193 PHE A CA 1
ATOM 1458 C C . PHE A 1 193 ? -27.678 11.222 -13.239 1.00 25.92 193 PHE A C 1
ATOM 1460 O O . PHE A 1 193 ? -28.046 10.242 -13.879 1.00 25.92 193 PHE A O 1
ATOM 1467 N N . CYS A 1 194 ? -27.540 11.176 -11.909 1.00 30.00 194 CYS A N 1
ATOM 1468 C CA . CYS A 1 194 ? -27.865 9.986 -11.099 1.00 30.00 194 CYS A CA 1
ATOM 1469 C C . CYS A 1 194 ? -28.986 10.204 -10.065 1.00 30.00 194 CYS A C 1
ATOM 1471 O O . CYS A 1 194 ? -29.146 9.385 -9.161 1.00 30.00 194 CYS A O 1
ATOM 1473 N N . VAL A 1 195 ? -29.776 11.272 -10.196 1.00 34.50 195 VAL A N 1
ATOM 1474 C CA . VAL A 1 195 ? -31.053 11.420 -9.480 1.00 34.50 195 VAL A CA 1
ATOM 1475 C C . VAL A 1 195 ? -32.110 11.946 -10.452 1.00 34.50 195 VAL A C 1
ATOM 1477 O O . VAL A 1 195 ? -32.399 13.136 -10.469 1.00 34.50 195 VAL A O 1
ATOM 1480 N N . GLU A 1 196 ? -32.616 11.046 -11.295 1.00 31.45 196 GLU A N 1
ATOM 1481 C CA . GLU A 1 196 ? -34.039 10.863 -11.647 1.00 31.45 196 GLU A CA 1
ATOM 1482 C C . GLU A 1 196 ? -34.217 9.544 -12.412 1.00 31.45 196 GLU A C 1
ATOM 1484 O O . GLU A 1 196 ? -33.389 9.256 -13.308 1.00 31.45 196 GLU A O 1
#

pLDDT: mean 70.77, std 22.02, range [25.92, 92.94]

Radius of gyration: 21.51 Å; Cα contacts (8 Å, |Δi|>4): 189; chains: 1; bounding box: 58×43×58 Å

Solvent-accessible surface area (backbone atoms only — not comparable to full-atom values): 12146 Å² total; per-residue (Å²): 135,84,79,81,80,70,78,94,76,52,100,86,55,78,50,72,66,53,51,43,47,70,49,63,66,68,44,77,84,79,85,67,94,64,55,71,66,59,54,52,51,53,52,54,54,43,51,15,48,47,35,71,51,71,26,86,89,42,70,58,57,46,73,36,65,60,86,69,84,76,80,64,76,39,88,92,19,76,57,27,80,75,28,74,56,48,88,36,50,40,62,36,62,45,67,45,99,84,70,46,78,41,74,44,66,79,31,53,86,48,93,74,49,35,51,72,52,24,88,44,73,69,50,30,54,71,41,33,60,88,51,98,85,39,68,46,52,44,101,85,73,42,63,43,65,46,95,88,71,36,52,63,40,53,63,34,81,64,58,54,66,51,61,51,53,53,54,50,67,77,40,51,81,76,52,51,59,57,48,52,64,54,42,62,62,53,57,57,58,65,72,62,72,80,77,128

Mean predicted aligned error: 13.8 Å

Nearest PDB structures (foldseek):
  7oih-assembly1_B  TM=6.878E-01  e=1.686E-05  Homo sapiens
  7oih-assembly2_C  TM=6.597E-01  e=1.379E-05  Homo sapiens
  6azp-assembly1_A  TM=6.434E-01  e=1.543E-04  Homo sapiens
  7oih-assembly3_E  TM=5.965E-01  e=7.890E-05  Homo sapiens
  4kvk-assembly1_A  TM=8.028E-01  e=3.864E-03  Oryza sativa

Foldseek 3Di:
DDQPPDPDDDPPDDFPLCCCCVPVVPDDDDDDPDDPVVVVVVVLQCQQAFDFAFDPVAWDFRDLADVPVVPDQRPVANPRNPGDTHTDGDTDWDQDPVRDTDTDGPHDNDNPSCQQQPPDPVLNVQQPPVPPGDGDPDPVRHADADPVRFGSTNVRPPPVVVVVVVVCVVQPPVVVVVCVVVVVVVVVVVVVPPDD

Sequence (196 aa):
MTSTALPRRSVHQPLGKEVMTDIFLTSTAALSAKSSLFIAWGQLLTYDLALTVANETESLDVPCNDADQNGGIDVWCPLGAASEDIPFSRSDAAEGTDGVRSPINYASSYIDLDFVYGRSAEAAELLRTMEGGFMNVTDSGVPFQNEDGTWLVSVGERQAARQRETLVRLCGPSVLSFLLMRLTRACIAFLVFCVE

Secondary structure (DSSP, 8-state):
----------TTSPPHHHHIIIIIITSPPP--SS-HHHHHHHHHHHHHH----EEEEEE-PBPS----TT----SS-TTGGGSPPBP-EEEPEEE-TTS-EEEPP-S-SSSS-HHHH-SSHHHHHHTB-SSTT-B-B-TTS-B-B-TTS-BSSGGGGTHHHHHHHHHHHHS-HHHHHHHHHHHHHHHHHHSSSS--